Protein AF-A0A1V3X448-F1 (afdb_monomer_lite)

Structure (mmCIF, N/CA/C/O backbone):
data_AF-A0A1V3X448-F1
#
_entry.id   AF-A0A1V3X448-F1
#
loop_
_atom_site.group_PDB
_atom_site.id
_atom_site.type_symbol
_atom_site.label_atom_id
_atom_site.label_alt_id
_atom_site.label_comp_id
_atom_site.label_asym_id
_atom_site.label_entity_id
_atom_site.label_seq_id
_atom_site.pdbx_PDB_ins_code
_atom_site.Cartn_x
_atom_site.Cartn_y
_atom_site.Cartn_z
_atom_site.occupancy
_atom_site.B_iso_or_equiv
_atom_site.auth_seq_id
_atom_site.auth_comp_id
_atom_site.auth_asym_id
_atom_site.auth_atom_id
_atom_site.pdbx_PDB_model_num
ATOM 1 N N . MET A 1 1 ? 5.113 0.760 -20.828 1.00 88.50 1 MET A N 1
ATOM 2 C CA . MET A 1 1 ? 3.884 0.767 -19.986 1.00 88.50 1 MET A CA 1
ATOM 3 C C . MET A 1 1 ? 3.646 -0.506 -19.173 1.00 88.50 1 MET A C 1
ATOM 5 O O . MET A 1 1 ? 3.053 -0.391 -18.109 1.00 88.50 1 MET A O 1
ATOM 9 N N . GLY A 1 2 ? 4.104 -1.696 -19.590 1.00 90.56 2 GLY A N 1
ATOM 10 C CA . GLY A 1 2 ? 3.969 -2.913 -18.766 1.00 90.56 2 GLY A CA 1
ATOM 11 C C . GLY A 1 2 ? 4.568 -2.770 -17.358 1.00 90.56 2 GLY A C 1
ATOM 12 O O . GLY A 1 2 ? 3.904 -3.096 -16.381 1.00 90.56 2 GLY A O 1
ATOM 13 N N . GLY A 1 3 ? 5.758 -2.168 -17.236 1.00 93.31 3 GLY A N 1
ATOM 14 C CA . GLY A 1 3 ? 6.365 -1.885 -15.929 1.00 93.31 3 GLY A CA 1
ATOM 15 C C . GLY A 1 3 ? 5.566 -0.901 -15.058 1.00 93.31 3 GLY A C 1
ATOM 16 O O . GLY A 1 3 ? 5.455 -1.113 -13.855 1.00 93.31 3 GLY A O 1
ATOM 17 N N . TYR A 1 4 ? 4.920 0.112 -15.653 1.00 95.12 4 TYR A N 1
ATOM 18 C CA . TYR A 1 4 ? 3.984 0.976 -14.916 1.00 95.12 4 TYR A CA 1
ATOM 19 C C . TYR A 1 4 ? 2.801 0.174 -14.370 1.00 95.12 4 TYR A C 1
ATOM 21 O O . TYR A 1 4 ? 2.447 0.307 -13.203 1.00 95.12 4 TYR A O 1
ATOM 29 N N . ALA A 1 5 ? 2.208 -0.695 -15.195 1.00 95.50 5 ALA A N 1
ATOM 30 C CA . ALA A 1 5 ? 1.115 -1.556 -14.759 1.00 95.50 5 ALA A CA 1
ATOM 31 C C . ALA A 1 5 ? 1.555 -2.516 -13.641 1.00 95.50 5 ALA A C 1
ATOM 33 O O . ALA A 1 5 ? 0.782 -2.737 -12.713 1.00 95.50 5 ALA A O 1
ATOM 34 N N . ALA A 1 6 ? 2.789 -3.028 -13.680 1.00 96.56 6 ALA A N 1
ATOM 35 C CA . ALA A 1 6 ? 3.345 -3.860 -12.615 1.00 96.56 6 ALA A CA 1
ATOM 36 C C . ALA A 1 6 ? 3.451 -3.101 -11.279 1.00 96.56 6 ALA A C 1
ATOM 38 O O . ALA A 1 6 ? 2.984 -3.616 -10.264 1.00 96.56 6 ALA A O 1
ATOM 39 N N . TYR A 1 7 ? 3.951 -1.856 -11.275 1.00 97.19 7 TYR A N 1
ATOM 40 C CA . TYR A 1 7 ? 3.874 -0.998 -10.084 1.00 97.19 7 TYR A CA 1
ATOM 41 C C . TYR A 1 7 ? 2.423 -0.748 -9.672 1.00 97.19 7 TYR A C 1
ATOM 43 O O . TYR A 1 7 ? 2.042 -0.988 -8.531 1.00 97.19 7 TYR A O 1
ATOM 51 N N . LYS A 1 8 ? 1.588 -0.277 -10.600 1.00 95.88 8 LYS A N 1
ATOM 52 C CA . LYS A 1 8 ? 0.242 0.193 -10.282 1.00 95.88 8 LYS A CA 1
ATOM 53 C C . LYS A 1 8 ? -0.645 -0.922 -9.737 1.00 95.88 8 LYS A C 1
ATOM 55 O O . LYS A 1 8 ? -1.309 -0.712 -8.725 1.00 95.88 8 LYS A O 1
ATOM 60 N N . LEU A 1 9 ? -0.666 -2.085 -10.383 1.00 96.06 9 LEU A N 1
ATOM 61 C CA . LEU A 1 9 ? -1.456 -3.235 -9.943 1.00 96.06 9 LEU A CA 1
ATOM 62 C C . LEU A 1 9 ? -0.858 -3.864 -8.687 1.00 96.06 9 LEU A C 1
ATOM 64 O O . LEU A 1 9 ? -1.605 -4.119 -7.748 1.00 96.06 9 LEU A O 1
ATOM 68 N N . GLY A 1 10 ? 0.467 -4.039 -8.638 1.00 96.62 10 GLY A N 1
ATOM 69 C CA . GLY A 1 10 ? 1.152 -4.590 -7.471 1.00 96.62 10 GLY A CA 1
ATOM 70 C C . GLY A 1 10 ? 0.899 -3.770 -6.207 1.00 96.62 10 GLY A C 1
ATOM 71 O O . GLY A 1 10 ? 0.543 -4.321 -5.176 1.00 96.62 10 GLY A O 1
ATOM 72 N N . LEU A 1 11 ? 0.998 -2.443 -6.292 1.00 97.69 11 LEU A N 1
ATOM 73 C CA . LEU A 1 11 ? 0.780 -1.559 -5.145 1.00 97.69 11 LEU A CA 1
ATOM 74 C C . LEU A 1 11 ? -0.703 -1.340 -4.829 1.00 97.69 11 LEU A C 1
ATOM 76 O O . LEU A 1 11 ? -1.028 -1.035 -3.687 1.00 97.69 11 LEU A O 1
ATOM 80 N N . SER A 1 12 ? -1.613 -1.484 -5.799 1.00 96.81 12 SER A N 1
ATOM 81 C CA . SER A 1 12 ? -3.057 -1.362 -5.530 1.00 96.81 12 SER A CA 1
ATOM 82 C C . SER A 1 12 ? -3.655 -2.639 -4.926 1.00 96.81 12 SER A C 1
ATOM 84 O O . SER A 1 12 ? -4.655 -2.539 -4.225 1.00 96.81 12 SER A O 1
ATOM 86 N N . TYR A 1 13 ? -3.043 -3.802 -5.184 1.00 96.94 13 TYR A N 1
ATOM 87 C CA . TYR A 1 13 ? -3.493 -5.125 -4.721 1.00 96.94 13 TYR A CA 1
ATOM 88 C C . TYR A 1 13 ? -2.314 -5.972 -4.193 1.00 96.94 13 TYR A C 1
ATOM 90 O O . TYR A 1 13 ? -2.040 -7.064 -4.714 1.00 96.94 13 TYR A O 1
ATOM 98 N N . PRO A 1 14 ? -1.547 -5.475 -3.202 1.00 97.12 14 PRO A N 1
ATOM 99 C CA . PRO A 1 14 ? -0.301 -6.107 -2.760 1.00 97.12 14 PRO A CA 1
ATOM 100 C C . PRO A 1 14 ? -0.501 -7.503 -2.158 1.00 97.12 14 PRO A C 1
ATOM 102 O O . PRO A 1 14 ? 0.433 -8.300 -2.111 1.00 97.12 14 PRO A O 1
ATOM 105 N N . GLU A 1 15 ? -1.715 -7.829 -1.724 1.00 96.19 15 GLU A N 1
ATOM 106 C CA . GLU A 1 15 ? -2.098 -9.123 -1.172 1.00 96.19 15 GLU A CA 1
ATOM 107 C C . GLU A 1 15 ? -2.318 -10.213 -2.233 1.00 96.19 15 GLU A C 1
ATOM 109 O O . GLU A 1 15 ? -2.374 -11.395 -1.878 1.00 96.19 15 GLU A O 1
ATOM 114 N N . VAL A 1 16 ? -2.452 -9.854 -3.515 1.00 95.12 16 VAL A N 1
ATOM 115 C CA . VAL A 1 16 ? -2.722 -10.804 -4.613 1.00 95.12 16 VAL A CA 1
ATOM 116 C C . VAL A 1 16 ? -1.433 -11.380 -5.200 1.00 95.12 16 VAL A C 1
ATOM 118 O O . VAL A 1 16 ? -1.414 -12.535 -5.634 1.00 95.12 16 VAL A O 1
ATOM 121 N N . PHE A 1 17 ? -0.344 -10.613 -5.182 1.00 95.06 17 PHE A N 1
ATOM 122 C CA . PHE A 1 17 ? 0.915 -10.971 -5.832 1.00 95.06 17 PHE A CA 1
ATOM 123 C C . PHE A 1 17 ? 1.956 -11.491 -4.833 1.00 95.06 17 PHE A C 1
ATOM 125 O O . PHE A 1 17 ? 2.009 -11.072 -3.680 1.00 95.06 17 PHE A O 1
ATOM 132 N N . ALA A 1 18 ? 2.809 -12.416 -5.279 1.00 94.88 18 ALA A N 1
ATOM 133 C CA . ALA A 1 18 ? 3.956 -12.879 -4.492 1.00 94.88 18 ALA A CA 1
ATOM 134 C C . ALA A 1 18 ? 5.204 -12.009 -4.694 1.00 94.88 18 ALA A C 1
ATOM 136 O O . ALA A 1 18 ? 6.035 -11.895 -3.795 1.00 94.88 18 ALA A O 1
ATOM 137 N N . GLN A 1 19 ? 5.322 -11.409 -5.877 1.00 94.62 19 GLN A N 1
ATOM 138 C CA . GLN A 1 19 ? 6.398 -10.516 -6.280 1.00 94.62 19 GLN A CA 1
ATOM 139 C C . GLN A 1 19 ? 5.925 -9.684 -7.481 1.00 94.62 19 GLN A C 1
ATOM 141 O O . 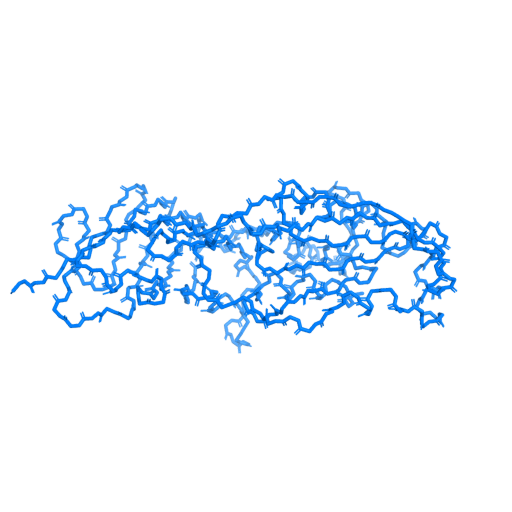GLN A 1 19 ? 5.035 -10.120 -8.216 1.00 94.62 19 GLN A O 1
ATOM 146 N N . ALA A 1 20 ? 6.517 -8.510 -7.691 1.00 95.12 20 ALA A N 1
ATOM 147 C CA . ALA A 1 20 ? 6.295 -7.692 -8.878 1.00 95.12 20 ALA A CA 1
ATOM 148 C C . ALA A 1 20 ? 7.598 -7.517 -9.668 1.00 95.12 20 ALA A C 1
ATOM 150 O O . ALA A 1 20 ? 8.628 -7.160 -9.097 1.00 95.12 20 ALA A O 1
ATOM 151 N N . VAL A 1 21 ? 7.540 -7.739 -10.983 1.00 94.69 21 VAL A N 1
ATOM 152 C CA . VAL A 1 21 ? 8.672 -7.528 -11.895 1.00 94.69 21 VAL A CA 1
ATOM 153 C C . VAL A 1 21 ? 8.406 -6.296 -12.750 1.00 94.69 21 VAL A C 1
ATOM 155 O O . VAL A 1 21 ? 7.381 -6.203 -13.425 1.00 94.69 21 VAL A O 1
ATOM 158 N N . VAL A 1 22 ? 9.339 -5.352 -12.730 1.00 94.88 22 VAL A N 1
ATOM 159 C CA . VAL A 1 22 ? 9.267 -4.093 -13.465 1.00 94.88 22 VAL A CA 1
ATOM 160 C C . VAL A 1 22 ? 10.463 -4.011 -14.401 1.00 94.88 22 VAL A C 1
ATOM 162 O O . VAL A 1 22 ? 11.603 -3.880 -13.964 1.00 94.88 22 VAL A O 1
ATOM 165 N N . LEU A 1 23 ? 10.184 -4.039 -15.700 1.00 92.44 23 LEU A N 1
ATOM 166 C CA . LEU A 1 23 ? 11.176 -3.836 -16.751 1.00 92.44 23 LEU A CA 1
ATOM 167 C C . LEU A 1 23 ? 10.928 -2.475 -17.389 1.00 92.44 23 LEU A C 1
ATOM 169 O O . LEU A 1 23 ? 9.820 -2.242 -17.884 1.00 92.44 23 LEU A O 1
ATOM 173 N N . ALA A 1 24 ? 11.925 -1.589 -17.335 1.00 91.81 24 ALA A N 1
ATOM 174 C CA . ALA A 1 24 ? 11.877 -0.266 -17.965 1.00 91.81 24 ALA A CA 1
ATOM 175 C C . ALA A 1 24 ? 10.552 0.493 -17.690 1.00 91.81 24 ALA A C 1
ATOM 177 O O . ALA A 1 24 ? 9.902 1.035 -18.587 1.00 91.81 24 ALA A O 1
ATOM 178 N N . GLY A 1 25 ? 10.057 0.428 -16.449 1.00 92.50 25 GLY A N 1
ATOM 179 C CA . GLY A 1 25 ? 8.715 0.887 -16.086 1.00 92.50 25 GLY A CA 1
ATOM 180 C C . GLY A 1 25 ? 8.704 2.319 -15.559 1.00 92.50 25 GLY A C 1
ATOM 181 O O . GLY A 1 25 ? 9.385 2.565 -14.564 1.00 92.50 25 GLY A O 1
ATOM 182 N N . PRO A 1 26 ? 7.923 3.252 -16.141 1.00 93.38 26 PRO A N 1
ATOM 183 C CA . PRO A 1 26 ? 7.793 4.582 -15.562 1.00 93.38 26 PRO A CA 1
ATOM 184 C C . PRO A 1 26 ? 6.987 4.516 -14.253 1.00 93.38 26 PRO A C 1
ATOM 186 O O . PRO A 1 26 ? 6.099 3.666 -14.129 1.00 93.38 26 PRO A O 1
ATOM 189 N N . PRO A 1 27 ? 7.259 5.404 -13.279 1.00 91.94 27 PRO A N 1
ATOM 190 C CA . PRO A 1 27 ? 6.549 5.422 -12.000 1.00 91.94 27 PRO A CA 1
ATOM 191 C C . PRO A 1 27 ? 5.180 6.118 -12.062 1.00 91.94 27 PRO A C 1
ATOM 193 O O . PRO A 1 27 ? 4.400 6.007 -11.122 1.00 91.94 27 PRO A O 1
ATOM 196 N N . THR A 1 28 ? 4.854 6.818 -13.144 1.00 92.62 28 THR A N 1
ATOM 197 C CA . THR A 1 28 ? 3.618 7.605 -13.286 1.00 92.62 28 THR A CA 1
ATOM 198 C C . THR A 1 28 ? 2.800 7.147 -14.492 1.00 92.62 28 THR A C 1
ATOM 200 O O . THR A 1 28 ? 3.309 6.438 -15.365 1.00 92.62 28 THR A O 1
ATOM 203 N N . CYS A 1 29 ? 1.524 7.554 -14.569 1.00 89.62 29 CYS A N 1
ATOM 204 C CA . CYS A 1 29 ? 0.746 7.396 -15.800 1.00 89.62 29 CYS A CA 1
ATOM 205 C C . CYS A 1 29 ? 1.245 8.384 -16.873 1.00 89.62 29 CYS A C 1
ATOM 207 O O . CYS A 1 29 ? 0.666 9.443 -17.111 1.00 89.62 29 CYS A O 1
ATOM 209 N N . GLY A 1 30 ? 2.360 8.038 -17.510 1.00 89.06 30 GLY A N 1
ATOM 210 C CA . GLY A 1 30 ? 3.109 8.919 -18.396 1.00 89.06 30 GLY A CA 1
ATOM 211 C C . GLY A 1 30 ? 4.602 8.659 -18.257 1.00 89.06 30 GLY A C 1
ATOM 212 O O . GLY A 1 30 ? 5.026 7.511 -18.110 1.00 89.06 30 GLY A O 1
ATOM 213 N N . VAL A 1 31 ? 5.394 9.726 -18.307 1.00 87.94 31 VAL A N 1
ATOM 214 C CA . VAL A 1 31 ? 6.848 9.677 -18.135 1.00 87.94 31 VAL A CA 1
ATOM 215 C C . VAL A 1 31 ? 7.268 10.693 -17.082 1.00 87.94 31 VAL A C 1
ATOM 217 O O . VAL A 1 31 ? 6.911 11.866 -17.168 1.00 87.94 31 VAL A O 1
ATOM 220 N N . ARG A 1 32 ? 8.078 10.260 -16.116 1.00 90.25 32 ARG A N 1
ATOM 221 C CA . ARG A 1 32 ? 8.763 11.149 -15.174 1.00 90.25 32 ARG A CA 1
ATOM 222 C C . ARG A 1 32 ? 10.159 11.467 -15.695 1.00 90.25 32 ARG A C 1
ATOM 224 O O . ARG A 1 32 ? 10.965 10.558 -15.883 1.00 90.25 32 ARG A O 1
ATOM 231 N N . LEU A 1 33 ? 10.450 12.746 -15.924 1.00 87.06 33 LEU A N 1
ATOM 232 C CA . LEU A 1 33 ? 11.769 13.195 -16.383 1.00 87.06 33 LEU A CA 1
ATOM 233 C C . LEU A 1 33 ? 12.751 13.349 -15.219 1.00 87.06 33 LEU A C 1
ATOM 235 O O . LEU A 1 33 ? 13.896 12.906 -15.292 1.00 87.06 33 LEU A O 1
ATOM 239 N N . LEU A 1 34 ? 12.285 13.992 -14.152 1.00 84.12 34 LEU A N 1
ATOM 240 C CA . LEU A 1 34 ? 12.998 14.264 -12.905 1.00 84.12 34 LEU A CA 1
ATOM 241 C C . LEU A 1 34 ? 11.989 14.190 -11.748 1.00 84.12 34 LEU A C 1
ATOM 243 O O . LEU A 1 34 ? 10.788 14.277 -12.010 1.00 84.12 34 LEU A O 1
ATOM 247 N N . PRO A 1 35 ? 12.437 14.082 -10.484 1.00 82.38 35 PRO A N 1
ATOM 248 C CA . PRO A 1 35 ? 11.548 14.164 -9.326 1.00 82.38 35 PRO A CA 1
ATOM 249 C C . PRO A 1 35 ? 10.571 15.343 -9.430 1.00 82.38 35 PRO A C 1
ATOM 251 O O . PRO A 1 35 ? 10.996 16.492 -9.577 1.00 82.38 35 PRO A O 1
ATOM 254 N N . ASN A 1 36 ? 9.268 15.058 -9.352 1.00 82.38 36 ASN A N 1
ATOM 255 C CA . ASN A 1 36 ? 8.164 16.024 -9.488 1.00 82.38 36 ASN A CA 1
ATOM 256 C C . ASN A 1 36 ? 8.047 16.735 -10.857 1.00 82.38 36 ASN A C 1
ATOM 258 O O . ASN A 1 36 ? 7.373 17.762 -10.960 1.00 82.38 36 ASN A O 1
ATOM 262 N N . VAL A 1 37 ? 8.697 16.223 -11.907 1.00 86.25 37 VAL A N 1
ATOM 263 C CA . VAL A 1 37 ? 8.608 16.743 -13.281 1.00 86.25 37 VAL A CA 1
ATOM 264 C C . VAL A 1 37 ? 8.088 15.641 -14.198 1.00 86.25 37 VAL A C 1
ATOM 266 O O . VAL A 1 37 ? 8.857 14.836 -14.731 1.00 86.25 37 VAL A O 1
ATOM 269 N N . ASP A 1 38 ? 6.771 15.642 -14.391 1.00 87.44 38 ASP A N 1
ATOM 270 C CA . ASP A 1 38 ? 6.043 14.601 -15.112 1.00 87.44 38 ASP A CA 1
ATOM 271 C C . ASP A 1 38 ? 5.464 15.116 -16.436 1.00 87.44 38 ASP A C 1
ATOM 273 O O . ASP A 1 38 ? 4.982 16.247 -16.538 1.00 87.44 38 ASP A O 1
ATOM 277 N N . ILE A 1 39 ? 5.491 14.255 -17.453 1.00 86.62 39 ILE A N 1
ATOM 278 C CA . ILE A 1 39 ? 4.746 14.403 -18.701 1.00 86.62 39 ILE A CA 1
ATOM 279 C C . ILE A 1 39 ? 3.624 13.360 -18.672 1.00 86.62 39 ILE A C 1
ATOM 281 O O . ILE A 1 39 ? 3.915 12.162 -18.757 1.00 86.62 39 ILE A O 1
ATOM 285 N N . PRO A 1 40 ? 2.353 13.773 -18.546 1.00 86.06 40 PRO A N 1
ATOM 286 C CA . PRO A 1 40 ? 1.243 12.833 -18.501 1.00 86.06 40 PRO A CA 1
ATOM 287 C C . PRO A 1 40 ? 1.063 12.099 -19.830 1.00 86.06 40 PRO A C 1
ATOM 289 O O . PRO A 1 40 ? 1.395 12.614 -20.899 1.00 86.06 40 PRO A O 1
ATOM 292 N N . ALA A 1 41 ? 0.511 10.886 -19.761 1.00 85.06 41 ALA A N 1
ATOM 293 C CA . ALA A 1 41 ? 0.246 10.063 -20.943 1.00 85.06 41 ALA A CA 1
ATOM 294 C C . ALA A 1 41 ? -0.802 10.672 -21.897 1.00 85.06 41 ALA A C 1
ATOM 296 O O . ALA A 1 41 ? -0.873 10.278 -23.062 1.00 85.06 41 ALA A O 1
ATOM 297 N N . ASP A 1 42 ? -1.607 11.625 -21.424 1.00 82.75 42 ASP A N 1
ATOM 298 C CA . ASP A 1 42 ? -2.538 12.390 -22.245 1.00 82.75 42 ASP A CA 1
ATOM 299 C C . ASP A 1 42 ? -2.370 13.905 -22.046 1.00 82.75 42 ASP A C 1
ATOM 301 O O . ASP A 1 42 ? -1.826 14.378 -21.052 1.00 82.75 42 ASP A O 1
ATOM 305 N N . LEU A 1 43 ? -2.828 14.683 -23.032 1.00 81.00 43 LEU A N 1
ATOM 306 C CA . LEU A 1 43 ? -2.736 16.149 -23.022 1.00 81.00 43 LEU A CA 1
ATOM 307 C C . LEU A 1 43 ? -3.833 16.815 -22.174 1.00 81.00 43 LEU A C 1
ATOM 309 O O . LEU A 1 43 ? -3.885 18.044 -22.091 1.00 81.00 43 LEU A O 1
ATOM 313 N N . ASN A 1 44 ? -4.739 16.032 -21.583 1.00 84.00 44 ASN A N 1
ATOM 314 C CA . ASN A 1 44 ? -5.822 16.551 -20.769 1.00 84.00 44 ASN A CA 1
ATOM 315 C C . ASN A 1 44 ? -5.352 16.657 -19.314 1.00 84.00 44 ASN A C 1
ATOM 317 O O . ASN A 1 44 ? -5.335 15.681 -18.579 1.00 84.00 44 ASN A O 1
ATOM 321 N N . LEU A 1 45 ? -5.041 17.870 -18.859 1.00 79.75 45 LEU A N 1
ATOM 322 C CA . LEU A 1 45 ? -4.580 18.116 -17.484 1.00 79.75 45 LEU A CA 1
ATOM 323 C C . LEU A 1 45 ? -5.630 17.817 -16.392 1.00 79.75 45 LEU A C 1
ATOM 325 O O . LEU A 1 45 ? -5.309 17.867 -15.201 1.00 79.75 45 LEU A O 1
ATOM 329 N N . ASP A 1 46 ? -6.874 17.538 -16.787 1.00 82.38 46 ASP A N 1
ATOM 330 C CA . ASP A 1 46 ? -7.950 17.076 -15.910 1.00 82.38 46 ASP A CA 1
ATOM 331 C C . ASP A 1 46 ? -8.162 15.552 -15.970 1.00 82.38 46 ASP A C 1
ATOM 333 O O . ASP A 1 46 ? -9.081 15.041 -15.328 1.00 82.38 46 ASP A O 1
ATOM 337 N N . SER A 1 47 ? -7.350 14.813 -16.733 1.00 85.06 47 SER A N 1
ATOM 338 C CA . SER A 1 47 ? -7.413 13.355 -16.770 1.00 85.06 47 SER A CA 1
ATOM 339 C C . SER A 1 47 ? -6.866 12.728 -15.495 1.00 85.06 47 SER A C 1
ATOM 341 O O . SER A 1 47 ? -6.018 13.291 -14.801 1.00 85.06 47 SER A O 1
ATOM 343 N N . HIS A 1 48 ? -7.283 11.485 -15.260 1.00 84.00 48 HIS A N 1
ATOM 344 C CA . HIS A 1 48 ? -6.735 10.666 -14.187 1.00 84.00 48 HIS A CA 1
ATOM 345 C C . HIS A 1 48 ? -5.240 10.365 -14.340 1.00 84.00 48 HIS A C 1
ATOM 347 O O . HIS A 1 48 ? -4.616 9.951 -13.377 1.00 84.00 48 HIS A O 1
ATOM 353 N N . CYS A 1 49 ? -4.656 10.538 -15.527 1.00 83.31 49 CYS A N 1
ATOM 354 C CA . CYS A 1 49 ? -3.227 10.320 -15.740 1.00 83.31 49 CYS A CA 1
ATOM 355 C C . CYS A 1 49 ? -2.385 11.573 -15.489 1.00 83.31 49 CYS A C 1
ATOM 357 O O . CYS A 1 49 ? -1.161 11.487 -15.441 1.00 83.31 49 CYS A O 1
ATOM 359 N N . ALA A 1 50 ? -3.021 12.734 -15.308 1.00 80.88 50 ALA A N 1
ATOM 360 C CA . ALA A 1 50 ? -2.326 13.992 -15.077 1.00 80.88 50 ALA A CA 1
ATOM 361 C C . ALA A 1 50 ? -1.841 14.177 -13.635 1.00 80.88 50 ALA A C 1
ATOM 363 O O . ALA A 1 50 ? -0.895 14.932 -13.405 1.00 80.88 50 ALA A O 1
ATOM 364 N N . ARG A 1 51 ? -2.514 13.559 -12.657 1.00 79.44 51 ARG A N 1
ATOM 365 C CA . ARG A 1 51 ? -2.224 13.751 -11.224 1.00 79.44 51 ARG A CA 1
ATOM 366 C C . ARG A 1 51 ? -2.406 12.495 -10.396 1.00 79.44 51 ARG A C 1
ATOM 368 O O . ARG A 1 51 ? -1.703 12.306 -9.409 1.00 79.44 51 ARG A O 1
ATOM 375 N N . GLU A 1 52 ? -3.370 11.663 -10.757 1.00 84.75 52 GLU A N 1
ATOM 376 C CA . GLU A 1 52 ? -3.561 10.373 -10.128 1.00 84.75 52 GLU A CA 1
ATOM 377 C C . GLU A 1 52 ? -2.649 9.332 -10.797 1.00 84.75 52 GLU A C 1
ATOM 379 O O . GLU A 1 52 ? -2.245 9.441 -11.953 1.00 84.75 52 GLU A O 1
ATOM 384 N N . GLY A 1 53 ? -2.286 8.291 -10.052 1.00 84.81 53 GLY A N 1
ATOM 385 C CA . GLY A 1 53 ? -1.508 7.195 -10.623 1.00 84.81 53 GLY A CA 1
ATOM 386 C C . GLY A 1 53 ? -0.000 7.418 -10.641 1.00 84.81 53 GLY A C 1
ATOM 387 O O . GLY A 1 53 ? 0.683 6.641 -11.305 1.00 84.81 53 GLY A O 1
ATOM 388 N N . ASP A 1 54 ? 0.521 8.389 -9.891 1.00 91.81 54 ASP A N 1
ATOM 389 C CA . ASP A 1 54 ? 1.894 8.304 -9.396 1.00 91.81 54 ASP A CA 1
ATOM 390 C C . ASP A 1 54 ? 2.005 7.109 -8.439 1.00 91.81 54 ASP A C 1
ATOM 392 O O . ASP A 1 54 ? 1.213 6.940 -7.516 1.00 91.81 54 ASP A O 1
ATOM 396 N N . THR A 1 55 ? 2.937 6.206 -8.707 1.00 95.44 55 THR A N 1
ATOM 397 C CA . THR A 1 55 ? 3.130 5.006 -7.889 1.00 95.44 55 THR A CA 1
ATOM 398 C C . THR A 1 55 ? 4.094 5.238 -6.735 1.00 95.44 55 THR A C 1
ATOM 400 O O . THR A 1 55 ? 4.112 4.417 -5.820 1.00 95.44 55 THR A O 1
ATOM 403 N N . TRP A 1 56 ? 4.835 6.352 -6.729 1.00 95.06 56 TRP A N 1
ATOM 404 C CA . TRP A 1 56 ? 5.746 6.716 -5.643 1.00 95.06 56 TRP A CA 1
ATOM 405 C C . TRP A 1 56 ? 5.005 6.869 -4.308 1.00 95.06 56 TRP A C 1
ATOM 407 O O . TRP A 1 56 ? 5.362 6.231 -3.319 1.00 95.06 56 TRP A O 1
ATOM 417 N N . GLU A 1 57 ? 3.878 7.586 -4.318 1.00 93.94 57 GLU A N 1
ATOM 418 C CA . GLU A 1 57 ? 2.995 7.775 -3.152 1.00 93.94 57 GLU A CA 1
ATOM 419 C C . GLU A 1 57 ? 2.390 6.461 -2.621 1.00 93.94 57 GLU A C 1
ATOM 421 O O . GLU A 1 57 ? 1.862 6.407 -1.512 1.00 93.94 57 GLU A O 1
ATOM 426 N N . LEU A 1 58 ? 2.442 5.384 -3.413 1.00 97.50 58 LEU A N 1
ATOM 427 C CA . LEU A 1 58 ? 1.892 4.075 -3.059 1.00 97.50 58 LEU A CA 1
ATOM 428 C C . LEU A 1 58 ? 2.972 3.075 -2.630 1.00 97.50 58 LEU A C 1
ATOM 430 O O . LEU A 1 58 ? 2.633 1.949 -2.267 1.00 97.50 58 LEU A O 1
ATOM 434 N N . LEU A 1 59 ? 4.261 3.441 -2.641 1.00 98.06 59 LEU A N 1
ATOM 435 C CA . LEU A 1 59 ? 5.351 2.516 -2.302 1.00 98.06 59 LEU A CA 1
ATOM 436 C C . LEU A 1 59 ? 5.275 1.985 -0.866 1.00 98.06 59 LEU A C 1
ATOM 438 O O . LEU A 1 59 ? 5.763 0.886 -0.601 1.00 98.06 59 LEU A O 1
ATOM 442 N N . GLY A 1 60 ? 4.591 2.694 0.040 1.00 97.94 60 GLY A N 1
ATOM 443 C CA . GLY A 1 60 ? 4.254 2.199 1.379 1.00 97.94 60 GLY A CA 1
ATOM 444 C C . GLY A 1 60 ? 3.558 0.828 1.367 1.00 97.94 60 GLY A C 1
ATOM 445 O O . GLY A 1 60 ? 3.795 0.015 2.266 1.00 97.94 60 GLY A O 1
ATOM 446 N N . ASN A 1 61 ? 2.803 0.534 0.305 1.00 98.56 61 ASN A N 1
ATOM 447 C CA . ASN A 1 61 ? 2.034 -0.698 0.117 1.00 98.56 61 ASN A CA 1
ATOM 448 C C . ASN A 1 61 ? 2.927 -1.911 -0.193 1.00 98.56 61 ASN A C 1
ATOM 450 O O . ASN A 1 61 ? 2.498 -3.055 -0.042 1.00 98.56 61 ASN A O 1
ATOM 454 N N . ALA A 1 62 ? 4.183 -1.686 -0.596 1.00 98.12 62 ALA A N 1
ATOM 455 C CA . ALA A 1 62 ? 5.108 -2.737 -1.016 1.00 98.12 62 ALA A CA 1
ATOM 456 C C . ALA A 1 62 ? 5.723 -3.544 0.139 1.00 98.12 62 ALA A C 1
ATOM 458 O O . ALA A 1 62 ? 6.493 -4.469 -0.114 1.00 98.12 62 ALA A O 1
ATOM 459 N N . ARG A 1 63 ? 5.397 -3.251 1.410 1.00 97.69 63 ARG A N 1
ATOM 460 C CA . ARG A 1 63 ? 5.988 -3.922 2.591 1.00 97.69 63 ARG A CA 1
ATOM 461 C C . ARG A 1 63 ? 6.067 -5.446 2.428 1.00 97.69 63 ARG A C 1
ATOM 463 O O . ARG A 1 63 ? 7.091 -6.077 2.711 1.00 97.69 63 ARG A O 1
ATOM 470 N N . TRP A 1 64 ? 4.977 -6.033 1.943 1.00 97.06 64 TRP A N 1
ATOM 471 C CA . TRP A 1 64 ? 4.830 -7.478 1.776 1.00 97.06 64 TRP A CA 1
ATOM 472 C C . TRP A 1 64 ? 4.986 -7.976 0.342 1.00 97.06 64 TRP A C 1
ATOM 474 O O . TRP A 1 64 ? 4.985 -9.189 0.145 1.00 97.06 64 TRP A O 1
ATOM 484 N N . LEU A 1 65 ? 5.205 -7.072 -0.612 1.00 96.88 65 LEU A N 1
ATOM 485 C CA . LEU A 1 65 ? 5.363 -7.358 -2.032 1.00 96.88 65 LEU A CA 1
ATOM 486 C C . LEU A 1 65 ? 6.781 -6.972 -2.483 1.00 96.88 65 LEU A C 1
ATOM 488 O O . LEU A 1 65 ? 7.033 -5.797 -2.746 1.00 96.88 65 LEU A O 1
ATOM 492 N N . PRO A 1 66 ? 7.722 -7.927 -2.576 1.00 96.06 66 PRO A N 1
ATOM 493 C CA . PRO A 1 66 ? 9.056 -7.635 -3.079 1.00 96.06 66 PRO A CA 1
ATOM 494 C C . PRO A 1 66 ? 9.025 -7.227 -4.555 1.00 96.06 66 PRO A C 1
ATOM 496 O O . PRO A 1 66 ? 8.215 -7.738 -5.334 1.00 96.06 66 PRO A O 1
ATOM 499 N N . PHE A 1 67 ? 9.949 -6.350 -4.939 1.00 96.50 67 PHE A N 1
ATOM 500 C CA . PHE A 1 67 ? 10.089 -5.869 -6.314 1.00 96.50 67 PHE A CA 1
ATOM 501 C C . PHE A 1 67 ? 11.383 -6.360 -6.965 1.00 96.50 67 PHE A C 1
ATOM 503 O O . PHE A 1 67 ? 12.456 -6.240 -6.385 1.00 96.50 67 PHE A O 1
ATOM 510 N N . VAL A 1 68 ? 11.298 -6.850 -8.199 1.00 95.69 68 VAL A N 1
ATOM 511 C CA . VAL A 1 68 ? 12.450 -7.039 -9.090 1.00 95.69 68 VAL A CA 1
ATOM 512 C C . VAL A 1 68 ? 12.358 -5.977 -10.168 1.00 95.69 68 VAL A C 1
ATOM 514 O O . VAL A 1 68 ? 11.431 -5.971 -10.972 1.00 95.69 68 VAL A O 1
ATOM 517 N N . ILE A 1 69 ? 13.301 -5.052 -10.165 1.00 95.69 69 ILE A N 1
ATOM 518 C CA . ILE A 1 69 ? 13.329 -3.905 -11.060 1.00 95.69 69 ILE A CA 1
ATOM 519 C C . ILE A 1 69 ? 14.576 -4.041 -11.919 1.00 95.69 69 ILE A C 1
ATOM 521 O O . ILE A 1 69 ? 15.678 -4.225 -11.404 1.00 95.69 69 ILE A O 1
ATOM 525 N N . ALA A 1 70 ? 14.415 -3.937 -13.228 1.00 93.62 70 ALA A N 1
ATOM 526 C 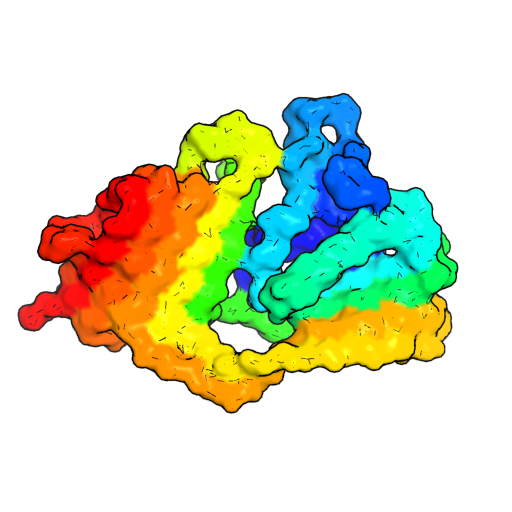CA . ALA A 1 70 ? 15.527 -3.913 -14.157 1.00 93.62 70 ALA A CA 1
ATOM 527 C C . ALA A 1 70 ? 15.371 -2.729 -15.113 1.00 93.62 70 ALA A C 1
ATOM 529 O O . ALA A 1 70 ? 14.278 -2.486 -15.636 1.00 93.62 70 ALA A O 1
ATOM 530 N N . HIS A 1 71 ? 16.453 -1.977 -15.320 1.00 93.88 71 HIS A N 1
ATOM 531 C CA . HIS A 1 71 ? 16.399 -0.721 -16.071 1.00 93.88 71 HIS A CA 1
ATOM 532 C C . HIS A 1 71 ? 17.696 -0.444 -16.835 1.00 93.88 71 HIS A C 1
ATOM 534 O O . HIS A 1 71 ? 18.792 -0.637 -16.304 1.00 93.88 71 HIS A O 1
ATOM 540 N N . GLY A 1 72 ? 17.569 0.039 -18.071 1.00 93.19 72 GLY A N 1
ATOM 541 C CA . GLY A 1 72 ? 18.694 0.508 -18.880 1.00 93.19 72 GLY A CA 1
ATOM 542 C C . GLY A 1 72 ? 19.131 1.916 -18.474 1.00 93.19 72 GLY A C 1
ATOM 543 O O . GLY A 1 72 ? 18.301 2.787 -18.228 1.00 93.19 72 GLY A O 1
ATOM 544 N N . LEU A 1 73 ? 20.433 2.176 -18.373 1.00 93.56 73 LEU A N 1
ATOM 545 C CA . LEU A 1 73 ? 20.917 3.504 -17.973 1.00 93.56 73 LEU A CA 1
ATOM 546 C C . LEU A 1 73 ? 20.714 4.559 -19.070 1.00 93.56 73 LEU A C 1
ATOM 548 O O . LEU A 1 73 ? 20.559 5.738 -18.755 1.00 93.56 73 LEU A O 1
ATOM 552 N N . ILE A 1 74 ? 20.725 4.139 -20.336 1.00 92.56 74 ILE A N 1
ATOM 553 C CA . ILE A 1 74 ? 20.584 5.019 -21.503 1.00 92.56 74 ILE A CA 1
ATOM 554 C C . ILE A 1 74 ? 19.176 4.957 -22.114 1.00 92.56 74 ILE A C 1
ATOM 556 O O . ILE A 1 74 ? 18.989 5.364 -23.255 1.00 92.56 74 ILE A O 1
ATOM 560 N N . ASP A 1 75 ? 18.200 4.473 -21.343 1.00 92.44 75 ASP A N 1
ATOM 561 C CA . ASP A 1 75 ? 16.788 4.411 -21.715 1.00 92.44 75 ASP A CA 1
ATOM 562 C C . ASP A 1 75 ? 16.242 5.803 -22.082 1.00 92.44 75 ASP A C 1
ATOM 564 O O . ASP A 1 75 ? 16.157 6.716 -21.252 1.00 92.44 75 ASP A O 1
ATOM 568 N N . GLU A 1 76 ? 15.889 5.958 -23.355 1.00 90.12 76 GLU A N 1
ATOM 569 C CA . GLU A 1 76 ? 15.450 7.204 -23.967 1.00 90.12 76 GLU A CA 1
ATOM 570 C C . GLU A 1 76 ? 13.951 7.488 -23.791 1.00 90.12 76 GLU A C 1
ATOM 572 O O . GLU A 1 76 ? 13.515 8.618 -24.022 1.00 90.12 76 GLU A O 1
ATOM 577 N N . LEU A 1 77 ? 13.157 6.489 -23.383 1.00 89.25 77 LEU A N 1
ATOM 578 C CA . LEU A 1 77 ? 11.698 6.601 -23.248 1.00 89.25 77 LEU A CA 1
ATOM 579 C C . LEU A 1 77 ? 11.246 6.681 -21.789 1.00 89.25 77 LEU A C 1
ATOM 581 O O . LEU A 1 77 ? 10.245 7.332 -21.482 1.00 89.25 77 LEU A O 1
ATOM 585 N N . VAL A 1 78 ? 11.979 6.032 -20.890 1.00 92.31 78 VAL A N 1
ATOM 586 C CA . VAL A 1 78 ? 11.736 6.013 -19.452 1.00 92.31 78 VAL A CA 1
ATOM 587 C C . VAL A 1 78 ? 13.037 6.377 -18.742 1.00 92.31 78 VAL A C 1
ATOM 589 O O . VAL A 1 78 ? 13.865 5.505 -18.465 1.00 92.31 78 VAL A O 1
ATOM 592 N N . PRO A 1 79 ? 13.223 7.664 -18.403 1.00 93.25 79 PRO A N 1
ATOM 593 C CA . PRO A 1 79 ? 14.462 8.149 -17.816 1.00 93.25 79 PRO A CA 1
ATOM 594 C C . PRO A 1 79 ? 14.858 7.362 -16.569 1.00 93.25 79 PRO A C 1
ATOM 596 O O . PRO A 1 79 ? 14.076 7.248 -15.622 1.00 93.25 79 PRO A O 1
ATOM 599 N N . PHE A 1 80 ? 16.101 6.878 -16.538 1.00 93.38 80 PHE A N 1
ATOM 600 C CA . PHE A 1 80 ? 16.655 6.085 -15.435 1.00 93.38 80 PHE A CA 1
ATOM 601 C C . PHE A 1 80 ? 16.416 6.708 -14.050 1.00 93.38 80 PHE A C 1
ATOM 603 O O . PHE A 1 80 ? 16.114 6.003 -13.087 1.00 93.38 80 PHE A O 1
ATOM 610 N N . ALA A 1 81 ? 16.512 8.040 -13.951 1.00 92.50 81 ALA A N 1
ATOM 611 C CA . ALA A 1 81 ? 16.303 8.773 -12.704 1.00 92.50 81 ALA A CA 1
ATOM 612 C C . ALA A 1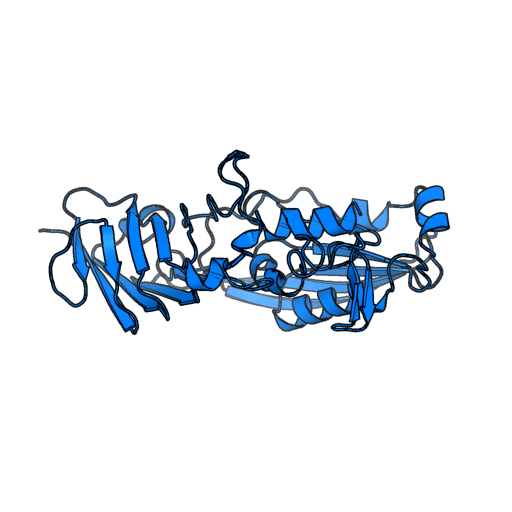 81 ? 14.935 8.479 -12.061 1.00 92.50 81 ALA A C 1
ATOM 614 O O . ALA A 1 81 ? 14.840 8.433 -10.837 1.00 92.50 81 ALA A O 1
ATOM 615 N N . SER A 1 82 ? 13.903 8.226 -12.871 1.00 92.25 82 SER A N 1
ATOM 616 C CA . SER A 1 82 ? 12.556 7.909 -12.391 1.00 92.25 82 SER A CA 1
ATOM 617 C C . SER A 1 82 ? 12.466 6.530 -11.725 1.00 92.25 82 SER A C 1
ATOM 619 O O . SER A 1 82 ? 11.837 6.387 -10.680 1.00 92.25 82 SER A O 1
ATOM 621 N N . ALA A 1 83 ? 13.146 5.517 -12.270 1.00 93.88 83 ALA A N 1
ATOM 622 C CA . ALA A 1 83 ? 13.226 4.194 -11.653 1.00 93.88 83 ALA A CA 1
ATOM 623 C C . ALA A 1 83 ? 14.132 4.206 -10.412 1.00 93.88 83 ALA A C 1
ATOM 625 O O . ALA A 1 83 ? 13.808 3.591 -9.396 1.00 93.88 83 ALA A O 1
ATOM 626 N N . ALA A 1 84 ? 15.242 4.948 -10.465 1.00 95.06 84 ALA A N 1
ATOM 627 C CA . ALA A 1 84 ? 16.141 5.106 -9.327 1.00 95.06 84 ALA A CA 1
ATOM 628 C C . ALA A 1 84 ? 15.443 5.765 -8.122 1.00 95.06 84 ALA A C 1
ATOM 630 O O . ALA A 1 84 ? 15.672 5.345 -6.991 1.00 95.06 84 ALA A O 1
ATOM 631 N N . GLU A 1 85 ? 14.564 6.748 -8.349 1.00 95.12 85 GLU A N 1
ATOM 632 C CA . GLU A 1 85 ? 13.746 7.373 -7.300 1.00 95.12 85 GLU A CA 1
ATOM 633 C C . GLU A 1 85 ? 12.872 6.346 -6.560 1.00 95.12 85 GLU A C 1
ATOM 635 O O . GLU A 1 85 ? 12.879 6.316 -5.327 1.00 95.12 85 GLU A O 1
ATOM 640 N N . GLN A 1 86 ? 12.198 5.451 -7.291 1.00 96.00 86 GLN A N 1
ATOM 641 C CA . GLN A 1 86 ? 11.390 4.380 -6.693 1.00 96.00 86 GLN A CA 1
ATOM 642 C C . GLN A 1 86 ? 12.237 3.450 -5.816 1.00 96.00 86 GLN A C 1
ATOM 644 O O . GLN A 1 86 ? 11.859 3.111 -4.695 1.00 96.00 86 GLN A O 1
ATOM 649 N N . VAL A 1 87 ? 13.410 3.051 -6.315 1.00 97.19 87 VAL A N 1
ATOM 650 C CA . VAL A 1 87 ? 14.323 2.141 -5.607 1.00 97.19 87 VAL A CA 1
ATOM 651 C C . VAL A 1 87 ? 14.884 2.785 -4.340 1.00 97.19 87 VAL A C 1
ATOM 653 O O . VAL A 1 87 ? 14.990 2.124 -3.308 1.00 97.19 87 VAL A O 1
ATOM 656 N N . LEU A 1 88 ? 15.223 4.075 -4.391 1.00 97.00 88 LEU A N 1
ATOM 657 C CA . LEU A 1 88 ? 15.698 4.812 -3.220 1.00 97.00 88 LEU A CA 1
ATOM 658 C C . LEU A 1 88 ? 14.628 4.889 -2.128 1.00 97.00 88 LEU A C 1
ATOM 660 O O . LEU A 1 88 ? 14.958 4.744 -0.951 1.00 97.00 88 LEU A O 1
ATOM 664 N N . GLU A 1 89 ? 13.363 5.072 -2.503 1.00 97.81 89 GLU A N 1
ATOM 665 C CA . GLU A 1 89 ? 12.261 5.084 -1.542 1.00 97.81 89 GLU A CA 1
ATOM 666 C C . GLU A 1 89 ? 11.992 3.688 -0.960 1.00 97.81 89 GLU A C 1
ATOM 668 O O . GLU A 1 89 ? 11.854 3.554 0.257 1.00 97.81 89 GLU A O 1
ATOM 673 N N . LEU A 1 90 ? 12.041 2.626 -1.774 1.00 98.12 90 LEU A N 1
ATOM 674 C CA . LEU A 1 90 ? 11.989 1.243 -1.279 1.00 98.12 90 LEU A CA 1
ATOM 675 C C . LEU A 1 90 ? 13.127 0.944 -0.282 1.00 98.12 90 LEU A C 1
ATOM 677 O O . LEU A 1 90 ? 12.872 0.362 0.776 1.00 98.12 90 LEU A O 1
ATOM 681 N N . ASP A 1 91 ? 14.364 1.381 -0.558 1.00 97.88 91 ASP A N 1
ATOM 682 C CA . ASP A 1 91 ? 15.494 1.215 0.372 1.00 97.88 91 ASP A CA 1
ATOM 683 C C . ASP A 1 91 ? 15.299 2.018 1.666 1.00 97.88 91 ASP A C 1
ATOM 685 O O . ASP A 1 91 ? 15.560 1.499 2.757 1.00 97.88 91 ASP A O 1
ATOM 689 N N . ARG A 1 92 ? 14.784 3.254 1.565 1.00 97.75 92 ARG A N 1
ATOM 690 C CA . ARG A 1 92 ? 14.478 4.121 2.715 1.00 97.75 92 ARG A CA 1
ATOM 691 C C . ARG A 1 92 ? 13.409 3.509 3.620 1.00 97.75 92 ARG A C 1
ATOM 693 O O . ARG A 1 92 ? 13.548 3.560 4.842 1.00 97.75 92 ARG A O 1
ATOM 700 N N . LEU A 1 93 ? 12.367 2.923 3.030 1.00 97.88 93 LEU A N 1
ATOM 701 C CA . LEU A 1 93 ? 11.314 2.182 3.733 1.00 97.88 93 LEU A CA 1
ATOM 702 C C . LEU A 1 93 ? 11.822 0.847 4.306 1.00 97.88 93 LEU A C 1
ATOM 704 O O . LEU A 1 93 ? 11.181 0.262 5.181 1.00 97.88 93 LEU A O 1
ATOM 708 N N . GLY A 1 94 ? 12.985 0.376 3.845 1.00 97.88 94 GLY A N 1
ATOM 709 C CA . GLY A 1 94 ? 13.563 -0.908 4.221 1.00 97.88 94 GLY A CA 1
ATOM 710 C C . GLY A 1 94 ? 12.823 -2.091 3.601 1.00 97.88 94 GLY A C 1
ATOM 711 O O . GLY A 1 94 ? 12.800 -3.164 4.201 1.00 97.88 94 GLY A O 1
ATOM 712 N N . TYR A 1 95 ? 12.175 -1.898 2.453 1.00 98.00 95 TYR A N 1
ATOM 713 C CA . TYR A 1 95 ? 11.375 -2.912 1.770 1.00 98.00 95 TYR A CA 1
ATOM 714 C C . TYR A 1 95 ? 12.210 -3.735 0.802 1.00 98.00 95 TYR A C 1
ATOM 716 O O . TYR A 1 95 ? 13.251 -3.295 0.321 1.00 98.00 95 TYR A O 1
ATOM 724 N N . ARG A 1 96 ? 11.755 -4.965 0.552 1.00 97.12 96 ARG A N 1
ATOM 725 C CA . ARG A 1 96 ? 12.514 -5.946 -0.220 1.00 97.12 96 ARG A CA 1
ATOM 726 C C . ARG A 1 96 ? 12.501 -5.588 -1.698 1.00 97.12 96 ARG A C 1
ATOM 728 O O . ARG A 1 96 ? 11.431 -5.439 -2.288 1.00 97.12 96 ARG A O 1
ATOM 735 N N . TYR A 1 97 ? 13.680 -5.481 -2.292 1.00 97.1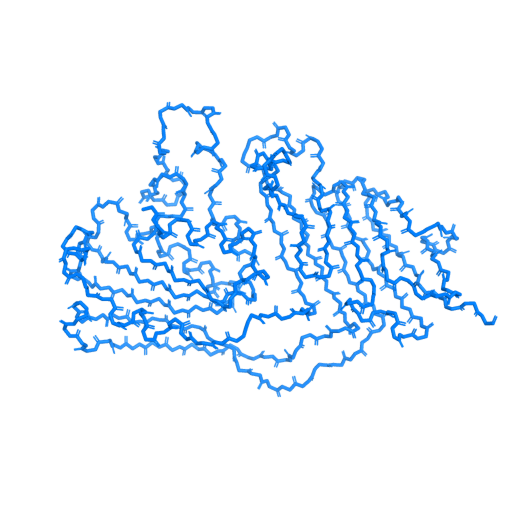9 97 TYR A N 1
ATOM 736 C CA . TYR A 1 97 ? 13.816 -5.242 -3.720 1.00 97.19 97 TYR A CA 1
ATOM 737 C C . TYR A 1 97 ? 15.113 -5.833 -4.255 1.00 97.19 97 TYR A C 1
ATOM 739 O O . TYR A 1 97 ? 16.105 -5.938 -3.538 1.00 97.19 97 TYR A O 1
ATOM 747 N N . ARG A 1 98 ? 15.123 -6.105 -5.555 1.00 95.94 98 ARG A N 1
ATOM 748 C CA . ARG A 1 98 ? 16.321 -6.253 -6.369 1.00 95.94 98 ARG A CA 1
ATOM 749 C C . ARG A 1 98 ? 16.249 -5.239 -7.495 1.00 95.94 98 ARG A C 1
ATOM 751 O O . ARG A 1 98 ? 15.252 -5.189 -8.204 1.00 95.94 98 ARG A O 1
ATOM 758 N N . PHE A 1 99 ? 17.295 -4.444 -7.661 1.00 96.25 99 PHE A N 1
ATOM 759 C CA . PHE A 1 99 ? 17.413 -3.479 -8.741 1.00 96.25 99 PHE A CA 1
ATOM 760 C C . PHE A 1 99 ? 18.654 -3.772 -9.570 1.00 96.25 99 PHE A C 1
ATOM 762 O O . PHE A 1 99 ? 19.763 -3.609 -9.061 1.00 96.25 99 PHE A O 1
ATOM 769 N N . THR A 1 100 ? 18.465 -4.177 -10.825 1.00 95.06 100 THR A N 1
ATOM 770 C CA . THR A 1 100 ? 19.543 -4.360 -11.802 1.00 95.06 100 THR A CA 1
ATOM 771 C C . THR A 1 100 ? 19.570 -3.178 -12.771 1.00 95.06 100 THR A C 1
ATOM 773 O O . THR A 1 100 ? 18.574 -2.855 -13.416 1.00 95.06 100 THR A O 1
ATOM 776 N N . VAL A 1 101 ? 20.731 -2.541 -12.895 1.00 94.62 101 VAL A N 1
ATOM 777 C CA . VAL A 1 101 ? 21.000 -1.480 -13.868 1.00 94.62 101 VAL A CA 1
ATOM 778 C C . VAL A 1 101 ? 21.877 -2.031 -14.974 1.00 94.62 101 VAL A C 1
ATOM 780 O O . VAL A 1 101 ? 22.947 -2.572 -14.687 1.00 94.62 101 VAL A O 1
ATOM 783 N N . TYR A 1 102 ? 21.468 -1.829 -16.221 1.00 92.88 102 TYR A N 1
ATOM 784 C CA . TYR A 1 102 ? 22.264 -2.166 -17.394 1.00 92.88 102 TYR A CA 1
ATOM 785 C C . TYR A 1 102 ? 22.849 -0.895 -18.018 1.00 92.88 102 TYR A C 1
ATOM 787 O O . TYR A 1 102 ? 22.120 -0.139 -18.662 1.00 92.88 102 TYR A O 1
ATOM 795 N N . PRO A 1 103 ? 24.152 -0.605 -17.827 1.00 92.56 103 PRO A N 1
ATOM 796 C CA . PRO A 1 103 ? 24.735 0.681 -18.215 1.00 92.56 103 PRO A CA 1
ATOM 797 C C . PRO A 1 103 ? 24.676 1.000 -19.712 1.00 92.56 103 PRO A C 1
ATOM 799 O O . PRO A 1 103 ? 24.815 2.163 -20.080 1.00 92.56 103 PRO A O 1
ATOM 802 N N . LEU A 1 104 ? 24.526 -0.023 -20.556 1.00 89.19 104 LEU A N 1
ATOM 803 C CA . LEU A 1 104 ? 24.596 0.087 -22.013 1.00 89.19 104 LEU A CA 1
ATOM 804 C C . LEU A 1 104 ? 23.266 -0.214 -22.714 1.00 89.19 104 LEU A C 1
ATOM 806 O O . LEU A 1 104 ? 23.234 -0.156 -23.938 1.00 89.19 104 LEU A O 1
ATOM 810 N N . GLU A 1 105 ? 22.199 -0.535 -21.976 1.00 88.31 105 GLU A N 1
ATOM 811 C CA . GLU A 1 105 ? 20.890 -0.794 -22.587 1.00 88.31 105 GLU A CA 1
ATOM 812 C C . GLU A 1 105 ? 20.077 0.486 -22.744 1.00 88.31 105 GLU A C 1
ATOM 814 O O . GLU A 1 105 ? 19.914 1.254 -21.787 1.00 88.31 105 GLU A O 1
ATOM 819 N N . ASP A 1 106 ? 19.543 0.662 -23.952 1.00 89.31 106 ASP A N 1
ATOM 820 C CA . ASP A 1 106 ? 18.479 1.608 -24.289 1.00 89.31 106 ASP A CA 1
ATOM 821 C C . ASP A 1 106 ? 17.103 0.911 -24.259 1.00 89.31 106 ASP A C 1
ATOM 823 O O . ASP A 1 106 ? 17.012 -0.302 -24.040 1.00 89.31 106 ASP A O 1
ATOM 827 N N . HIS A 1 107 ? 16.011 1.661 -24.431 1.00 86.69 107 HIS A N 1
ATOM 828 C CA . HIS A 1 107 ? 14.663 1.104 -24.288 1.00 86.69 107 HIS A CA 1
ATOM 829 C C . HIS A 1 107 ? 14.300 0.149 -25.428 1.00 86.69 107 HIS A C 1
ATOM 831 O O . HIS A 1 107 ? 13.713 -0.913 -25.211 1.00 86.69 107 HIS A O 1
ATOM 837 N N . ILE A 1 108 ? 14.595 0.548 -26.667 1.00 84.06 108 ILE A N 1
ATOM 838 C CA . ILE A 1 108 ? 14.110 -0.130 -27.872 1.00 84.06 108 ILE A CA 1
ATOM 839 C C . ILE A 1 108 ? 14.959 -1.357 -28.185 1.00 84.06 108 ILE A C 1
ATOM 841 O O . ILE A 1 108 ? 14.415 -2.425 -28.469 1.00 84.06 108 ILE A O 1
ATOM 845 N N . ALA A 1 109 ? 16.280 -1.230 -28.115 1.00 77.69 109 ALA A N 1
ATOM 846 C CA . ALA A 1 109 ? 17.204 -2.327 -28.318 1.00 77.69 109 ALA A CA 1
ATOM 847 C C . ALA A 1 109 ? 16.958 -3.427 -27.289 1.00 77.69 109 ALA A C 1
ATOM 849 O O . ALA A 1 109 ? 16.855 -4.584 -27.686 1.00 77.69 109 ALA A O 1
ATOM 850 N N . TRP A 1 110 ? 16.776 -3.092 -26.009 1.00 78.88 110 TRP A N 1
ATOM 851 C CA . TRP A 1 110 ? 16.545 -4.104 -24.979 1.00 78.88 110 TRP A CA 1
ATOM 852 C C . TRP A 1 110 ? 15.248 -4.895 -25.216 1.00 78.88 110 TRP A C 1
ATOM 854 O O . TRP A 1 110 ? 15.246 -6.123 -25.115 1.00 78.88 110 TRP A O 1
ATOM 864 N N . VAL A 1 111 ? 14.168 -4.224 -25.641 1.00 75.81 111 VAL A N 1
ATOM 865 C CA . VAL A 1 111 ? 12.915 -4.892 -26.042 1.00 75.81 111 VAL A CA 1
ATOM 866 C C . VAL A 1 111 ? 13.116 -5.791 -27.266 1.00 75.81 111 VAL A C 1
ATOM 868 O O . VAL A 1 111 ? 12.598 -6.904 -27.294 1.00 75.81 111 VAL A O 1
ATOM 871 N N . LEU A 1 112 ? 13.857 -5.335 -28.281 1.00 75.38 112 LEU A N 1
ATOM 872 C CA . LEU A 1 112 ? 14.090 -6.101 -29.513 1.00 75.38 112 LEU A CA 1
ATOM 873 C C . LEU A 1 112 ? 15.046 -7.282 -29.327 1.00 75.38 112 LEU A C 1
ATOM 875 O O . LEU A 1 112 ? 14.997 -8.233 -30.105 1.00 75.38 112 LEU A O 1
ATOM 879 N N . GLN A 1 113 ? 15.930 -7.206 -28.338 1.00 76.81 113 GLN A N 1
ATOM 880 C CA . GLN A 1 113 ? 16.873 -8.268 -28.027 1.00 76.81 113 GLN A CA 1
ATOM 881 C C . GLN A 1 113 ? 16.181 -9.496 -27.408 1.00 76.81 113 GLN A C 1
ATOM 883 O O . GLN A 1 113 ? 16.699 -10.595 -27.581 1.00 76.81 113 GLN A O 1
ATOM 888 N N . ASP A 1 114 ? 15.027 -9.324 -26.748 1.00 76.75 114 ASP A N 1
ATOM 889 C CA . ASP A 1 114 ? 14.301 -10.379 -26.009 1.00 76.75 114 ASP A CA 1
ATOM 890 C C . ASP A 1 114 ? 15.151 -11.038 -24.905 1.00 76.75 114 ASP A C 1
ATOM 892 O O . ASP A 1 114 ? 15.156 -12.250 -24.700 1.00 76.75 114 ASP A O 1
ATOM 896 N N . LYS A 1 115 ? 15.927 -10.204 -24.207 1.00 75.50 115 LYS A N 1
ATOM 897 C CA . LYS A 1 115 ? 16.983 -10.608 -23.277 1.00 75.50 115 LYS A CA 1
ATOM 898 C C . LYS A 1 115 ? 16.617 -10.287 -21.830 1.00 75.50 115 LYS A C 1
ATOM 900 O O . LYS A 1 115 ? 16.950 -9.222 -21.296 1.00 75.50 115 LYS A O 1
ATOM 905 N N . PHE A 1 116 ? 15.864 -11.197 -21.210 1.00 77.50 116 PHE A N 1
ATOM 906 C CA . PHE A 1 116 ? 15.230 -11.008 -19.895 1.00 77.50 116 PHE A CA 1
ATOM 907 C C . PHE A 1 116 ? 15.634 -12.059 -18.851 1.00 77.50 116 PHE A C 1
ATOM 909 O O . PHE A 1 116 ? 14.996 -12.159 -17.802 1.00 77.50 116 PHE A O 1
ATOM 916 N N . ASP A 1 117 ? 16.691 -12.827 -19.102 1.00 78.12 117 ASP A N 1
ATOM 917 C CA . ASP A 1 117 ? 17.054 -13.975 -18.266 1.00 78.12 117 ASP A CA 1
ATOM 918 C C . ASP A 1 117 ? 17.320 -13.601 -16.798 1.00 78.12 117 ASP A C 1
ATOM 920 O O . ASP A 1 117 ? 16.823 -14.279 -15.899 1.00 78.12 117 ASP A O 1
ATOM 924 N N . ASP A 1 118 ? 18.039 -12.503 -16.522 1.00 78.12 118 ASP A N 1
ATOM 925 C CA . ASP A 1 118 ? 18.292 -12.048 -15.142 1.00 78.12 118 ASP A CA 1
ATOM 926 C C . ASP A 1 118 ? 16.995 -11.696 -14.391 1.00 78.12 118 ASP A C 1
ATOM 928 O O . ASP A 1 118 ? 16.752 -12.306 -13.347 1.00 78.12 118 ASP A O 1
ATOM 932 N N . PRO A 1 119 ? 16.114 -10.788 -14.862 1.00 77.31 119 PRO A N 1
ATOM 933 C CA . PRO A 1 119 ? 14.878 -10.506 -14.137 1.00 77.31 119 PRO A CA 1
ATOM 934 C C . PRO A 1 119 ? 13.947 -11.725 -14.042 1.00 77.31 119 PRO A C 1
ATOM 936 O O . PRO A 1 119 ? 13.301 -11.902 -13.009 1.00 77.31 119 PRO A O 1
ATOM 939 N N . ILE A 1 120 ? 13.916 -12.605 -15.052 1.00 81.12 120 ILE A N 1
ATOM 940 C CA . ILE A 1 120 ? 13.140 -13.858 -15.004 1.00 81.12 120 ILE A CA 1
ATOM 941 C C . ILE A 1 120 ? 13.672 -14.793 -13.913 1.00 81.12 120 ILE A C 1
ATOM 943 O O . ILE A 1 120 ? 12.884 -15.336 -13.136 1.00 81.12 120 ILE A O 1
ATOM 947 N N . ALA A 1 121 ? 14.993 -14.953 -13.800 1.00 82.62 121 ALA A N 1
ATOM 948 C CA . ALA A 1 121 ? 15.612 -15.804 -12.784 1.00 82.62 121 ALA A CA 1
ATOM 949 C C . ALA A 1 121 ? 15.292 -15.348 -11.348 1.00 82.62 121 ALA A C 1
ATOM 951 O O . ALA A 1 121 ? 15.288 -16.167 -10.428 1.00 82.62 121 ALA A O 1
ATOM 952 N N . HIS A 1 122 ? 14.982 -14.061 -11.159 1.00 84.19 122 HIS A N 1
ATOM 953 C CA . HIS A 1 122 ? 14.661 -13.477 -9.855 1.00 84.19 122 HIS A CA 1
ATOM 954 C C . HIS A 1 122 ? 13.159 -13.345 -9.576 1.00 84.19 122 HIS A C 1
ATOM 956 O O . HIS A 1 122 ? 12.804 -13.065 -8.431 1.00 84.19 122 HIS A O 1
ATOM 962 N N . MET A 1 123 ? 12.291 -13.611 -10.566 1.00 80.00 123 MET A N 1
ATOM 963 C CA . MET A 1 123 ? 10.827 -13.619 -10.404 1.00 80.00 123 MET A CA 1
ATOM 964 C C . MET A 1 123 ? 10.369 -14.592 -9.295 1.00 80.00 123 MET A C 1
ATOM 966 O O . MET A 1 123 ? 9.356 -14.387 -8.623 1.00 80.00 123 MET A O 1
ATOM 970 N N . GLY A 1 124 ? 11.143 -15.665 -9.090 1.00 74.69 124 GLY A N 1
ATOM 971 C CA . GLY A 1 124 ? 10.904 -16.671 -8.060 1.00 74.69 124 GLY A CA 1
ATOM 972 C C . GLY A 1 124 ? 9.553 -17.390 -8.189 1.00 74.69 124 GLY A C 1
ATOM 973 O O . GLY A 1 124 ? 8.755 -17.158 -9.093 1.00 74.69 124 GLY A O 1
ATOM 974 N N . THR A 1 125 ? 9.286 -18.309 -7.261 1.00 76.06 125 THR A N 1
ATOM 975 C CA . THR A 1 125 ? 7.993 -19.019 -7.143 1.00 76.06 125 THR A CA 1
ATOM 976 C C . THR A 1 125 ? 7.496 -19.012 -5.698 1.00 76.06 125 THR A C 1
ATOM 978 O O . THR A 1 125 ? 6.912 -19.984 -5.215 1.00 76.06 125 THR A O 1
ATOM 981 N N . GLY A 1 126 ? 7.818 -17.943 -4.966 1.00 83.62 126 GLY A N 1
ATOM 982 C CA . GLY A 1 126 ? 7.397 -17.771 -3.582 1.00 83.62 126 GLY A CA 1
ATOM 983 C C . GLY A 1 126 ? 5.875 -17.719 -3.459 1.00 83.62 126 GLY A C 1
ATOM 984 O O . GLY A 1 126 ? 5.161 -17.381 -4.402 1.00 83.62 126 GLY A O 1
ATOM 985 N N . LEU A 1 127 ? 5.371 -18.047 -2.273 1.00 91.38 127 LEU A N 1
ATOM 986 C CA . LEU A 1 127 ? 3.965 -17.824 -1.961 1.00 91.38 127 LEU A CA 1
ATOM 987 C C . LEU A 1 127 ? 3.743 -16.346 -1.643 1.00 91.38 127 LEU A C 1
ATOM 989 O O . LEU A 1 127 ? 4.587 -15.708 -1.010 1.00 91.38 127 LEU A O 1
ATOM 993 N N . ARG A 1 128 ? 2.581 -15.822 -2.040 1.00 93.94 128 ARG A N 1
ATOM 994 C CA . ARG A 1 128 ? 2.132 -14.503 -1.589 1.00 93.94 128 ARG A CA 1
ATOM 995 C C . ARG A 1 128 ? 2.027 -14.469 -0.067 1.00 93.94 128 ARG A C 1
ATOM 997 O O . ARG A 1 128 ? 1.696 -15.478 0.563 1.00 93.94 128 ARG A O 1
ATOM 1004 N N . GLN A 1 129 ? 2.266 -13.299 0.514 1.00 94.62 129 GLN A N 1
ATOM 1005 C CA . GLN A 1 129 ? 2.067 -13.093 1.942 1.00 94.62 129 GLN A CA 1
ATOM 1006 C C . GLN A 1 129 ? 0.580 -13.288 2.280 1.00 94.62 129 GLN A C 1
ATOM 1008 O O . GLN A 1 129 ? -0.289 -12.632 1.702 1.00 94.62 129 GLN A O 1
ATOM 1013 N N . ALA A 1 130 ? 0.293 -14.201 3.216 1.00 93.12 130 ALA A N 1
ATOM 1014 C CA . ALA A 1 130 ? -1.028 -14.345 3.834 1.00 93.12 130 ALA A CA 1
ATOM 1015 C C . ALA A 1 130 ? -1.273 -13.171 4.799 1.00 93.12 130 ALA A C 1
ATOM 1017 O O . ALA A 1 130 ? -0.745 -12.101 4.568 1.00 93.12 130 ALA A O 1
ATOM 1018 N N . ASP A 1 131 ? -2.022 -13.320 5.889 1.00 96.56 131 ASP A N 1
ATOM 1019 C CA . ASP A 1 131 ? -2.306 -12.206 6.808 1.00 96.56 131 ASP A CA 1
ATOM 1020 C C . ASP A 1 131 ? -1.050 -11.725 7.569 1.00 96.56 131 ASP A C 1
ATOM 1022 O O . ASP A 1 131 ? -0.572 -12.460 8.441 1.00 96.56 131 ASP A O 1
ATOM 1026 N N . PRO A 1 132 ? -0.492 -10.530 7.271 1.00 97.56 132 PRO A N 1
ATOM 1027 C CA . PRO A 1 132 ? 0.641 -9.985 8.006 1.00 97.56 132 PRO A CA 1
ATOM 1028 C C . PRO A 1 132 ? 0.176 -9.312 9.301 1.00 97.56 132 PRO A C 1
ATOM 1030 O O . PRO A 1 132 ? -0.992 -8.956 9.457 1.00 97.56 132 PRO A O 1
ATOM 1033 N N . GLY A 1 133 ? 1.101 -9.083 10.223 1.00 98.19 133 GLY A N 1
ATOM 1034 C CA . GLY A 1 133 ? 0.861 -8.305 11.432 1.00 98.19 133 GLY A CA 1
ATOM 1035 C C . GLY A 1 133 ? 0.768 -6.807 11.184 1.00 98.19 133 GLY A C 1
ATOM 1036 O O . GLY A 1 133 ? 0.006 -6.132 11.867 1.00 98.19 133 GLY A O 1
ATOM 1037 N N . HIS A 1 134 ? 1.501 -6.274 10.207 1.00 98.25 134 HIS A N 1
ATOM 1038 C CA . HIS A 1 134 ? 1.542 -4.844 9.894 1.00 98.25 134 HIS A CA 1
ATOM 1039 C C . HIS A 1 134 ? 1.145 -4.568 8.443 1.00 98.25 134 HIS A C 1
ATOM 1041 O O . HIS A 1 134 ? 1.839 -4.969 7.514 1.00 98.25 134 HIS A O 1
ATOM 1047 N N . ILE A 1 135 ? 0.050 -3.840 8.250 1.00 98.69 135 ILE A N 1
ATOM 1048 C CA . ILE A 1 135 ? -0.439 -3.345 6.966 1.00 98.69 135 ILE A CA 1
ATOM 1049 C C . ILE A 1 135 ? -0.195 -1.838 6.902 1.00 98.69 135 ILE A C 1
ATOM 1051 O O . ILE A 1 135 ? -0.671 -1.099 7.757 1.00 98.69 135 ILE A O 1
ATOM 1055 N N . THR A 1 136 ? 0.507 -1.387 5.868 1.00 98.12 136 THR A N 1
ATOM 1056 C CA . THR A 1 136 ? 0.548 0.020 5.455 1.00 98.12 136 THR A CA 1
ATOM 1057 C C . THR A 1 136 ? -0.061 0.057 4.061 1.00 98.12 136 THR A C 1
ATOM 1059 O O . THR A 1 136 ? 0.420 -0.660 3.182 1.00 98.12 136 THR A O 1
ATOM 1062 N N . PHE A 1 137 ? -1.146 0.801 3.870 1.00 98.69 137 PHE A N 1
ATOM 1063 C CA . PHE A 1 137 ? -1.868 0.815 2.604 1.00 98.69 137 PHE A CA 1
ATOM 1064 C C . PHE A 1 137 ? -2.442 2.198 2.293 1.00 98.69 137 PHE A C 1
ATOM 1066 O O . PHE A 1 137 ? -3.270 2.717 3.038 1.00 98.69 137 PHE A O 1
ATOM 1073 N N . ALA A 1 138 ? -2.028 2.765 1.166 1.00 98.50 138 ALA A N 1
ATOM 1074 C CA . ALA A 1 138 ? -2.517 4.010 0.603 1.00 98.50 138 ALA A CA 1
ATOM 1075 C C . ALA A 1 138 ? -3.182 3.776 -0.759 1.00 98.50 138 ALA A C 1
ATOM 1077 O O . ALA A 1 138 ? -2.819 2.863 -1.502 1.00 98.50 138 ALA A O 1
ATOM 1078 N N . TRP A 1 139 ? -4.141 4.619 -1.126 1.00 98.12 139 TRP A N 1
ATOM 1079 C CA . TRP A 1 139 ? -4.748 4.598 -2.457 1.00 98.12 139 TRP A CA 1
ATOM 1080 C C . TRP A 1 139 ? -5.192 5.992 -2.882 1.00 98.12 139 TRP A C 1
ATOM 1082 O O . TRP A 1 139 ? -5.432 6.861 -2.048 1.00 98.12 139 TRP A O 1
ATOM 1092 N N . TYR A 1 140 ? -5.354 6.187 -4.192 1.00 97.12 140 TYR A N 1
ATOM 1093 C CA . TYR A 1 140 ? -6.010 7.369 -4.753 1.00 97.12 140 TYR A CA 1
ATOM 1094 C C . TYR A 1 140 ? -7.517 7.124 -4.828 1.00 97.12 140 TYR A C 1
ATOM 1096 O O . TYR A 1 140 ? -7.944 6.320 -5.665 1.00 97.12 140 TYR A O 1
ATOM 1104 N N . PRO A 1 141 ? -8.351 7.814 -4.032 1.00 96.56 141 PRO A N 1
ATOM 1105 C CA . PRO A 1 141 ? -9.792 7.584 -4.059 1.00 96.56 141 PRO A CA 1
ATOM 1106 C C . PRO A 1 141 ? -10.424 7.934 -5.410 1.00 96.56 141 PRO A C 1
ATOM 1108 O O . PRO A 1 141 ? -11.385 7.299 -5.825 1.00 96.56 141 PRO A O 1
ATOM 1111 N N . GLN A 1 142 ? -9.837 8.882 -6.148 1.00 94.00 142 GLN A N 1
ATOM 1112 C CA . GLN A 1 142 ? -10.295 9.259 -7.489 1.00 94.00 142 GLN A CA 1
ATOM 1113 C C . GLN A 1 142 ? -10.125 8.169 -8.552 1.00 94.00 142 GLN A C 1
ATOM 1115 O O . GLN A 1 142 ? -10.755 8.250 -9.602 1.00 94.00 142 GLN A O 1
ATOM 1120 N N . LEU A 1 143 ? -9.291 7.157 -8.295 1.00 93.81 143 LEU A N 1
ATOM 1121 C CA . LEU A 1 143 ? -9.117 6.017 -9.198 1.00 93.81 143 LEU A CA 1
ATOM 1122 C C . LEU A 1 143 ? -10.063 4.854 -8.876 1.00 93.81 143 LEU A C 1
ATOM 1124 O O . LEU A 1 143 ? -10.022 3.830 -9.559 1.00 93.81 143 LEU A O 1
ATOM 1128 N N . VAL A 1 144 ? -10.903 4.985 -7.845 1.00 95.31 144 VAL A N 1
ATOM 1129 C CA . VAL A 1 144 ? -11.897 3.968 -7.503 1.00 95.31 144 VAL A CA 1
ATOM 1130 C C . VAL A 1 144 ? -13.006 3.975 -8.553 1.00 95.31 144 VAL A C 1
ATOM 1132 O O . VAL A 1 144 ? -13.626 4.998 -8.838 1.00 95.31 144 VAL A O 1
ATOM 1135 N N . ARG A 1 145 ? -13.272 2.800 -9.121 1.00 94.00 145 ARG A N 1
ATOM 1136 C CA . ARG A 1 145 ? -14.337 2.543 -10.092 1.00 94.00 145 ARG A CA 1
ATOM 1137 C C . ARG A 1 145 ? -15.166 1.369 -9.602 1.00 94.00 145 ARG A C 1
ATOM 1139 O O . ARG A 1 145 ? -14.974 0.231 -10.029 1.00 94.00 145 ARG A O 1
ATOM 1146 N N . ALA A 1 146 ? -16.081 1.661 -8.678 1.00 91.56 146 ALA A N 1
ATOM 1147 C CA . ALA A 1 146 ? -16.978 0.669 -8.086 1.00 91.56 146 ALA A CA 1
ATOM 1148 C C . ALA A 1 146 ? -17.828 -0.050 -9.148 1.00 91.56 146 ALA A C 1
ATOM 1150 O O . ALA A 1 146 ? -18.065 -1.248 -9.041 1.00 91.56 146 ALA A O 1
ATOM 1151 N N . ASP A 1 147 ? -18.201 0.653 -10.220 1.00 93.88 147 ASP A N 1
ATOM 1152 C CA . ASP A 1 147 ? -18.920 0.101 -11.371 1.00 93.88 147 ASP A CA 1
ATOM 1153 C C . ASP A 1 147 ? -18.117 -0.953 -12.154 1.00 93.88 147 ASP A C 1
ATOM 1155 O O . ASP A 1 147 ? -18.702 -1.791 -12.836 1.00 93.88 147 ASP A O 1
ATOM 1159 N N . LEU A 1 148 ? -16.788 -0.933 -12.031 1.00 93.88 148 LEU A N 1
ATOM 1160 C CA . LEU A 1 148 ? -15.872 -1.898 -12.644 1.00 93.88 148 LEU A CA 1
ATOM 1161 C C . LEU A 1 148 ? -15.268 -2.875 -11.628 1.00 93.88 148 LEU A C 1
ATOM 1163 O O . LEU A 1 148 ? -14.412 -3.677 -11.994 1.00 93.88 148 LEU A O 1
ATOM 1167 N N . GLY A 1 149 ? -15.656 -2.790 -10.353 1.00 90.62 149 GLY A N 1
ATOM 1168 C CA . GLY A 1 149 ? -15.014 -3.557 -9.290 1.00 90.62 149 GLY A CA 1
ATOM 1169 C C . GLY A 1 149 ? -13.537 -3.199 -9.091 1.00 90.62 149 GLY A C 1
ATOM 1170 O O . GLY A 1 149 ? -12.768 -4.037 -8.637 1.00 90.62 149 GLY A O 1
ATOM 1171 N N . ILE A 1 150 ? -13.115 -1.966 -9.388 1.00 92.69 150 ILE A N 1
ATOM 1172 C CA . ILE A 1 150 ? -11.736 -1.490 -9.178 1.00 92.69 150 ILE A CA 1
ATOM 1173 C C . ILE A 1 150 ? -11.705 -0.581 -7.950 1.00 92.69 150 ILE A C 1
ATOM 1175 O O . ILE A 1 150 ? -12.441 0.403 -7.883 1.00 92.69 150 ILE A O 1
ATOM 1179 N N . GLY A 1 151 ? -10.832 -0.881 -6.995 1.00 93.25 151 GLY A N 1
ATOM 1180 C CA . GLY A 1 151 ? -10.711 -0.120 -5.755 1.00 93.25 151 GLY A CA 1
ATOM 1181 C C . GLY A 1 151 ? -10.139 -0.958 -4.613 1.00 93.25 151 GLY A C 1
ATOM 1182 O O . GLY A 1 151 ? -9.872 -2.145 -4.796 1.00 93.25 151 GLY A O 1
ATOM 1183 N N . PRO A 1 152 ? -9.944 -0.351 -3.434 1.00 93.25 152 PRO A N 1
ATOM 1184 C CA . PRO A 1 152 ? -9.370 -1.018 -2.269 1.00 93.25 152 PRO A CA 1
ATOM 1185 C C . PRO A 1 152 ? -10.412 -1.893 -1.547 1.00 93.25 152 PRO A C 1
ATOM 1187 O O . PRO A 1 152 ? -10.816 -1.613 -0.421 1.00 93.25 152 PRO A O 1
ATOM 1190 N N . HIS A 1 153 ? -10.878 -2.954 -2.211 1.00 89.62 153 HIS A N 1
ATOM 1191 C CA . HIS A 1 153 ? -11.918 -3.842 -1.668 1.00 89.62 153 HIS A CA 1
ATOM 1192 C C . HIS A 1 153 ? -11.421 -4.652 -0.480 1.00 89.62 153 HIS A C 1
ATOM 1194 O O . HIS A 1 153 ? -12.138 -4.827 0.500 1.00 89.62 153 HIS A O 1
ATOM 1200 N N . GLN A 1 154 ? -10.190 -5.151 -0.560 1.00 95.25 154 GLN A N 1
ATOM 1201 C CA . GLN A 1 154 ? -9.590 -5.957 0.487 1.00 95.25 154 GLN A CA 1
ATOM 1202 C C . GLN A 1 154 ? -8.072 -5.828 0.446 1.00 95.25 154 GLN A C 1
ATOM 1204 O O . GLN A 1 154 ? -7.477 -5.899 -0.617 1.00 95.25 154 GLN A O 1
ATOM 1209 N N . VAL A 1 155 ? -7.455 -5.699 1.617 1.00 97.25 155 VAL A N 1
ATOM 1210 C CA . VAL A 1 155 ? -6.011 -5.813 1.810 1.00 97.25 155 VAL A CA 1
ATOM 1211 C C . VAL A 1 155 ? -5.774 -6.623 3.084 1.00 97.25 155 VAL A C 1
ATOM 1213 O O . VAL A 1 155 ? -5.916 -6.151 4.211 1.00 97.25 155 VAL A O 1
ATOM 1216 N N . TRP A 1 156 ? -5.513 -7.920 2.896 1.00 98.00 156 TRP A N 1
ATOM 1217 C CA . TRP A 1 156 ? -5.442 -8.922 3.967 1.00 98.00 156 TRP A CA 1
ATOM 1218 C C . TRP A 1 156 ? -6.689 -8.939 4.866 1.00 98.00 156 TRP A C 1
ATOM 1220 O O . TRP A 1 156 ? -7.753 -9.326 4.375 1.00 98.00 156 TRP A O 1
ATOM 1230 N N . TRP A 1 157 ? -6.556 -8.599 6.152 1.00 98.38 157 TRP A N 1
ATOM 1231 C CA . TRP A 1 157 ? -7.626 -8.577 7.160 1.00 98.38 157 TRP A CA 1
ATOM 1232 C C . TRP A 1 157 ? -8.349 -7.225 7.261 1.00 98.38 157 TRP A C 1
ATOM 1234 O O . TRP A 1 157 ? -9.180 -7.039 8.150 1.00 98.38 157 TRP A O 1
ATOM 1244 N N . LEU A 1 158 ? -8.054 -6.296 6.350 1.00 98.75 158 LEU A N 1
ATOM 1245 C CA . LEU A 1 158 ? -8.829 -5.080 6.128 1.00 98.75 158 LEU A CA 1
ATOM 1246 C C . LEU A 1 158 ? -9.650 -5.212 4.846 1.00 98.75 158 LEU A C 1
ATOM 1248 O O . LEU A 1 158 ? -9.165 -5.759 3.855 1.00 98.75 158 LEU A O 1
ATOM 1252 N N . SER A 1 159 ? -10.870 -4.688 4.839 1.00 98.44 159 SER A N 1
ATOM 1253 C CA . SER A 1 159 ? -11.720 -4.657 3.643 1.00 98.44 159 SER A CA 1
ATOM 1254 C C . SER A 1 159 ? -12.676 -3.469 3.634 1.00 98.44 159 SER A C 1
ATOM 1256 O O . SER A 1 159 ? -12.761 -2.732 4.616 1.00 98.44 159 SER A O 1
ATOM 1258 N N . GLU A 1 160 ? -13.386 -3.275 2.521 1.00 96.75 160 GLU A N 1
ATOM 1259 C CA . GLU A 1 160 ? -14.405 -2.230 2.343 1.00 96.75 160 GLU A CA 1
ATOM 1260 C C . GLU A 1 160 ? -13.874 -0.818 2.657 1.00 96.75 160 GLU A C 1
ATOM 1262 O O . GLU A 1 160 ? -14.533 -0.004 3.316 1.00 96.75 160 GLU A O 1
ATOM 1267 N N . LEU A 1 161 ? -12.636 -0.535 2.231 1.00 98.31 161 LEU A N 1
ATOM 1268 C CA . LEU A 1 161 ? -11.975 0.730 2.521 1.00 98.31 161 LEU A CA 1
ATOM 1269 C C . LEU A 1 161 ? -12.595 1.842 1.673 1.00 98.31 161 LEU A C 1
ATOM 1271 O O . LEU A 1 161 ? -12.614 1.777 0.445 1.00 98.31 161 LEU A O 1
ATOM 1275 N N . THR A 1 162 ? -13.067 2.898 2.327 1.00 98.19 162 THR A N 1
ATOM 1276 C CA . THR A 1 162 ? -13.620 4.079 1.656 1.00 98.19 162 THR A CA 1
ATOM 1277 C C . THR A 1 162 ? -12.962 5.335 2.199 1.00 98.19 162 THR A C 1
ATOM 1279 O O . THR A 1 162 ? -12.767 5.486 3.405 1.00 98.19 162 THR A O 1
ATOM 1282 N N . ALA A 1 163 ? -12.607 6.249 1.301 1.00 98.38 163 ALA A N 1
ATOM 1283 C CA . ALA A 1 163 ? -12.006 7.520 1.672 1.00 98.38 163 ALA A CA 1
ATOM 1284 C C . ALA A 1 163 ? -13.070 8.561 2.015 1.00 98.38 163 ALA A C 1
ATOM 1286 O O . ALA A 1 163 ? -14.200 8.504 1.528 1.00 98.38 163 ALA A O 1
ATOM 1287 N N . ASP A 1 164 ? -12.680 9.556 2.802 1.00 98.44 164 ASP A N 1
ATOM 1288 C CA . ASP A 1 164 ? -13.512 10.725 3.049 1.00 98.44 164 ASP A CA 1
ATOM 1289 C C . ASP A 1 164 ? -13.862 11.449 1.726 1.00 98.44 164 ASP A C 1
ATOM 1291 O O . ASP A 1 164 ? -12.997 11.609 0.848 1.00 98.44 164 ASP A O 1
ATOM 1295 N N . PRO A 1 165 ? -15.122 11.892 1.530 1.00 98.00 165 PRO A N 1
ATOM 1296 C CA . PRO A 1 165 ? -15.527 12.589 0.311 1.00 98.00 165 PRO A CA 1
ATOM 1297 C C . PRO A 1 165 ? -14.699 13.843 0.006 1.00 98.00 165 PRO A C 1
ATOM 1299 O O . PRO A 1 165 ? -14.455 14.136 -1.165 1.00 98.00 165 PRO A O 1
ATOM 1302 N N . ALA A 1 166 ? -14.225 14.572 1.023 1.00 97.94 166 ALA A N 1
ATOM 1303 C CA . ALA A 1 166 ? -13.386 15.752 0.828 1.00 97.94 166 ALA A CA 1
ATOM 1304 C C . ALA A 1 166 ? -11.988 15.382 0.312 1.00 97.94 166 ALA A C 1
ATOM 1306 O O . ALA A 1 166 ? -11.416 16.114 -0.499 1.00 97.94 166 ALA A O 1
ATOM 1307 N N . VAL A 1 167 ? -11.455 14.225 0.721 1.00 97.62 167 VAL A N 1
ATOM 1308 C CA . VAL A 1 167 ? -10.211 13.675 0.161 1.00 97.62 167 VAL A CA 1
ATOM 1309 C C . VAL A 1 167 ? -10.439 13.244 -1.284 1.00 97.62 167 VAL A C 1
ATOM 1311 O O . VAL A 1 167 ? -9.661 13.612 -2.160 1.00 97.62 167 VAL A O 1
ATOM 1314 N N . THR A 1 168 ? -11.550 12.559 -1.557 1.00 95.94 168 THR A N 1
ATOM 1315 C CA . THR A 1 168 ? -11.925 12.120 -2.910 1.00 95.94 168 THR A CA 1
ATOM 1316 C C . THR A 1 168 ? -12.103 13.292 -3.878 1.00 95.94 168 THR A C 1
ATOM 1318 O O . THR A 1 168 ? -11.710 13.210 -5.039 1.00 95.94 168 THR A O 1
ATOM 1321 N N . ALA A 1 169 ? -12.629 14.426 -3.415 1.00 94.94 169 ALA A N 1
ATOM 1322 C CA . ALA A 1 169 ? -12.795 15.621 -4.240 1.00 94.94 169 ALA A CA 1
ATOM 1323 C C . ALA A 1 169 ? -11.463 16.285 -4.652 1.00 94.94 169 ALA A C 1
ATOM 1325 O O . ALA A 1 169 ? -11.443 17.097 -5.580 1.00 94.94 169 ALA A O 1
ATOM 1326 N N . ARG A 1 170 ? -10.342 15.955 -3.996 1.00 94.06 170 ARG A N 1
ATOM 1327 C CA . ARG A 1 170 ? -9.032 16.566 -4.250 1.00 94.06 170 ARG A CA 1
ATOM 1328 C C . ARG A 1 170 ? -8.181 15.691 -5.176 1.00 94.06 170 ARG A C 1
ATOM 1330 O O . ARG A 1 170 ? -7.761 14.601 -4.803 1.00 94.06 170 ARG A O 1
ATOM 1337 N N . ARG A 1 171 ? -7.874 16.211 -6.370 1.00 90.31 171 ARG A N 1
ATOM 1338 C CA . ARG A 1 171 ? -7.012 15.533 -7.356 1.00 90.31 171 ARG A CA 1
ATOM 1339 C C . ARG A 1 171 ? -5.628 15.217 -6.797 1.00 90.31 171 ARG A C 1
ATOM 1341 O O . ARG A 1 171 ? -5.035 16.061 -6.122 1.00 90.31 171 ARG A O 1
ATOM 1348 N N . GLY A 1 172 ? -5.133 14.021 -7.098 1.00 90.94 172 GLY A N 1
ATOM 1349 C CA . GLY A 1 172 ? -3.858 13.496 -6.605 1.00 90.94 172 GLY A CA 1
ATOM 1350 C C . GLY A 1 172 ? -3.794 13.259 -5.090 1.00 90.94 172 GLY A C 1
ATOM 1351 O O . GLY A 1 172 ? -2.718 12.981 -4.576 1.00 90.94 172 GLY A O 1
ATOM 1352 N N . ALA A 1 173 ? -4.901 13.377 -4.347 1.00 95.50 173 ALA A N 1
ATOM 1353 C CA . ALA A 1 173 ? -4.901 13.063 -2.923 1.00 95.50 173 ALA A CA 1
ATOM 1354 C C . ALA A 1 173 ? -4.944 11.551 -2.687 1.00 95.50 173 ALA A C 1
ATOM 1356 O O . ALA A 1 173 ? -5.662 10.824 -3.380 1.00 95.50 173 ALA A O 1
ATOM 1357 N N . THR A 1 174 ? -4.226 11.104 -1.663 1.00 97.56 174 THR A N 1
ATOM 1358 C CA . THR A 1 174 ? -4.281 9.735 -1.158 1.00 97.56 174 THR A CA 1
ATOM 1359 C C . THR A 1 174 ? -5.070 9.666 0.147 1.00 97.56 174 THR A C 1
ATOM 1361 O O . THR A 1 174 ? -5.124 10.628 0.918 1.00 97.56 174 THR A O 1
ATOM 1364 N N . ALA A 1 175 ? -5.709 8.522 0.369 1.00 98.50 175 ALA A N 1
ATOM 1365 C CA . ALA A 1 175 ? -6.147 8.075 1.685 1.00 98.50 175 ALA A CA 1
ATOM 1366 C C . ALA A 1 175 ? -5.236 6.924 2.124 1.00 98.50 175 ALA A C 1
ATOM 1368 O O . ALA A 1 175 ? -4.724 6.197 1.271 1.00 98.50 175 ALA A O 1
ATOM 1369 N N . GLU A 1 176 ? -5.015 6.776 3.428 1.00 98.75 176 GLU A N 1
ATOM 1370 C CA . GLU A 1 176 ? -4.036 5.839 3.980 1.00 98.75 176 GLU A CA 1
ATOM 1371 C C . GLU A 1 176 ? -4.531 5.188 5.274 1.00 98.75 176 GLU A C 1
ATOM 1373 O O . GLU A 1 176 ? -5.109 5.840 6.150 1.00 98.75 176 GLU A O 1
ATOM 1378 N N . VAL A 1 177 ? -4.233 3.899 5.412 1.00 98.81 177 VAL A N 1
ATOM 1379 C CA . VAL A 1 177 ? -4.332 3.140 6.654 1.00 98.81 177 VAL A CA 1
ATOM 1380 C C . VAL A 1 177 ? -2.967 2.560 7.034 1.00 98.81 177 VAL A C 1
ATOM 1382 O O . VAL A 1 177 ? -2.314 1.890 6.236 1.00 98.81 177 VAL A O 1
ATOM 1385 N N . ASP A 1 178 ? -2.560 2.772 8.285 1.00 98.88 178 ASP A N 1
ATOM 1386 C CA . ASP A 1 178 ? -1.463 2.039 8.923 1.00 98.88 178 ASP A CA 1
ATOM 1387 C C . ASP A 1 178 ? -2.035 1.237 10.095 1.00 98.88 178 ASP A C 1
ATOM 1389 O O . ASP A 1 178 ? -2.483 1.788 11.104 1.00 98.88 178 ASP A O 1
ATOM 1393 N N . ALA A 1 179 ? -2.093 -0.081 9.931 1.00 98.81 179 ALA A N 1
ATOM 1394 C CA . ALA A 1 179 ? -2.745 -0.994 10.851 1.00 98.81 179 ALA A CA 1
ATOM 1395 C C . ALA A 1 179 ? -1.769 -2.082 11.298 1.00 98.81 179 ALA A C 1
ATOM 1397 O O . ALA A 1 179 ? -1.197 -2.800 10.482 1.00 98.81 179 ALA A O 1
ATOM 1398 N N . ARG A 1 180 ? -1.584 -2.238 12.607 1.00 98.69 180 ARG A N 1
ATOM 1399 C CA . ARG A 1 180 ? -0.640 -3.201 13.173 1.00 98.69 180 ARG A CA 1
ATOM 1400 C C . ARG A 1 180 ? -1.282 -4.020 14.274 1.00 98.69 180 ARG A C 1
ATOM 1402 O O . ARG A 1 180 ? -1.528 -3.507 15.363 1.00 98.69 180 ARG A O 1
ATOM 1409 N N . SER A 1 181 ? -1.513 -5.298 14.003 1.00 98.56 181 SER A N 1
ATOM 1410 C CA . SER A 1 181 ? -1.909 -6.276 15.003 1.00 98.56 181 SER A CA 1
ATOM 1411 C C . SER A 1 181 ? -0.685 -6.828 15.720 1.00 98.56 181 SER A C 1
ATOM 1413 O O . SER A 1 181 ? 0.175 -7.473 15.123 1.00 98.56 181 SER A O 1
ATOM 1415 N N . TYR A 1 182 ? -0.627 -6.628 17.031 1.00 98.06 182 TYR A N 1
ATOM 1416 C CA . TYR A 1 182 ? 0.346 -7.311 17.878 1.00 98.06 182 TYR A CA 1
ATOM 1417 C C . TYR A 1 182 ? -0.183 -8.668 18.356 1.00 98.06 182 TYR A C 1
ATOM 1419 O O . TYR A 1 182 ? 0.585 -9.468 18.886 1.00 98.06 182 TYR A O 1
ATOM 1427 N N . ALA A 1 183 ? -1.468 -8.959 18.122 1.00 97.38 183 ALA A N 1
ATOM 1428 C CA . ALA A 1 183 ? -2.064 -10.271 18.361 1.00 97.38 183 ALA A CA 1
ATOM 1429 C C . ALA A 1 183 ? -1.662 -11.295 17.283 1.00 97.38 183 ALA A C 1
ATOM 1431 O O . ALA A 1 183 ? -1.660 -12.498 17.530 1.00 97.38 183 ALA A O 1
ATOM 1432 N N . ARG A 1 184 ? -1.258 -10.809 16.105 1.00 96.56 184 ARG A N 1
ATOM 1433 C CA . ARG A 1 184 ? -0.604 -11.576 15.041 1.00 96.56 184 ARG A CA 1
ATOM 1434 C C . ARG A 1 184 ? 0.688 -10.856 14.642 1.00 96.56 184 ARG A C 1
ATOM 1436 O O . ARG A 1 184 ? 0.710 -10.195 13.614 1.00 96.56 184 ARG A O 1
ATOM 1443 N N . PRO A 1 185 ? 1.753 -10.905 15.451 1.00 96.69 185 PRO A N 1
ATOM 1444 C CA . PRO A 1 185 ? 2.936 -10.114 15.167 1.00 96.69 185 PRO A CA 1
ATOM 1445 C C . PRO A 1 185 ? 3.738 -10.731 14.012 1.00 96.69 185 PRO A C 1
ATOM 1447 O O . PRO A 1 185 ? 3.887 -11.952 13.921 1.00 96.69 185 PRO A O 1
ATOM 1450 N N . ASP A 1 186 ? 4.299 -9.882 13.155 1.00 95.88 186 ASP A N 1
ATOM 1451 C CA . ASP A 1 186 ? 5.263 -10.326 12.150 1.00 95.88 186 ASP A CA 1
ATOM 1452 C C . ASP A 1 186 ? 6.545 -10.846 12.813 1.00 95.88 186 ASP A C 1
ATOM 1454 O O . ASP A 1 186 ? 6.955 -10.314 13.853 1.00 95.88 186 ASP A O 1
ATOM 1458 N N . PRO A 1 187 ? 7.226 -11.843 12.219 1.00 95.00 187 PRO A N 1
ATOM 1459 C CA . PRO A 1 187 ? 8.536 -12.260 12.689 1.00 95.00 187 PRO A CA 1
ATOM 1460 C C . PRO A 1 187 ? 9.510 -11.082 12.747 1.00 95.00 187 PRO A C 1
ATOM 1462 O O . PRO A 1 187 ? 9.535 -10.209 11.870 1.00 95.00 187 PRO A O 1
ATOM 1465 N N . MET A 1 188 ? 10.361 -11.087 13.770 1.00 95.62 188 MET A N 1
ATOM 1466 C CA . MET A 1 188 ? 11.466 -10.144 13.844 1.00 95.62 188 MET A CA 1
ATOM 1467 C C . MET A 1 188 ? 12.407 -10.395 12.670 1.00 95.62 188 MET A C 1
ATOM 1469 O O . MET A 1 188 ? 12.723 -11.546 12.357 1.00 95.62 188 MET A O 1
ATOM 1473 N N . HIS A 1 189 ? 12.868 -9.323 12.036 1.00 96.12 189 HIS A N 1
ATOM 1474 C CA . HIS A 1 189 ? 13.792 -9.408 10.918 1.00 96.12 189 HIS A CA 1
ATOM 1475 C C . HIS A 1 189 ? 14.851 -8.311 10.967 1.00 96.12 189 HIS A C 1
ATOM 1477 O O . HIS A 1 189 ? 14.636 -7.224 11.507 1.00 96.12 189 HIS A O 1
ATOM 1483 N N . SER A 1 190 ? 15.979 -8.597 10.329 1.00 96.19 190 SER A N 1
ATOM 1484 C CA . SER A 1 190 ? 17.058 -7.654 10.072 1.00 96.19 190 SER A CA 1
ATOM 1485 C C . SER A 1 190 ? 17.231 -7.459 8.575 1.00 96.19 190 SER A C 1
ATOM 1487 O O . SER A 1 190 ? 17.040 -8.376 7.774 1.00 96.19 190 SER A O 1
ATOM 1489 N N . ILE A 1 191 ? 17.613 -6.242 8.199 1.00 97.25 191 ILE A N 1
ATOM 1490 C CA . ILE A 1 191 ? 17.858 -5.886 6.805 1.00 97.25 191 ILE A CA 1
ATOM 1491 C C . ILE A 1 191 ? 19.224 -6.426 6.367 1.00 97.25 191 ILE A C 1
ATOM 1493 O O . ILE A 1 191 ? 20.243 -6.237 7.042 1.00 97.25 191 ILE A O 1
ATOM 1497 N N . ARG A 1 192 ? 19.252 -7.061 5.196 1.00 97.38 192 ARG A N 1
ATOM 1498 C CA . ARG A 1 192 ? 20.453 -7.444 4.457 1.00 97.38 192 ARG A CA 1
ATOM 1499 C C . ARG A 1 192 ? 20.511 -6.655 3.164 1.00 97.38 192 ARG A C 1
ATOM 1501 O O . ARG A 1 192 ? 19.504 -6.504 2.493 1.00 97.38 192 ARG A O 1
ATOM 1508 N N . ARG A 1 193 ? 21.693 -6.124 2.852 1.00 97.19 193 ARG A N 1
ATOM 1509 C CA . ARG A 1 193 ? 21.946 -5.417 1.599 1.00 97.19 193 ARG A CA 1
ATOM 1510 C C . ARG A 1 193 ? 23.040 -6.133 0.837 1.00 97.19 193 ARG A C 1
ATOM 1512 O O . ARG A 1 193 ? 24.102 -6.409 1.400 1.00 97.19 193 ARG A O 1
ATOM 1519 N N . HIS A 1 194 ? 22.779 -6.381 -0.434 1.00 96.25 194 HIS A N 1
ATOM 1520 C CA . HIS A 1 194 ? 23.705 -7.000 -1.363 1.00 96.25 194 HIS A CA 1
ATOM 1521 C C . HIS A 1 194 ? 23.935 -6.058 -2.537 1.00 96.25 194 HIS A C 1
ATOM 1523 O O . HIS A 1 194 ? 23.063 -5.286 -2.932 1.00 96.25 194 HIS A O 1
ATOM 1529 N N . ARG A 1 195 ? 25.153 -6.087 -3.066 1.00 96.31 195 ARG A N 1
ATOM 1530 C CA . ARG A 1 195 ? 25.524 -5.391 -4.293 1.00 96.31 195 ARG A CA 1
ATOM 1531 C C . ARG A 1 195 ? 26.443 -6.293 -5.075 1.00 96.31 195 ARG A C 1
ATOM 1533 O O . ARG A 1 195 ? 27.247 -7.010 -4.476 1.00 96.31 195 ARG A O 1
ATOM 1540 N N . GLY A 1 196 ? 26.363 -6.226 -6.388 1.00 94.06 196 GLY A N 1
ATOM 1541 C CA . GLY A 1 196 ? 27.243 -7.023 -7.215 1.00 94.06 196 GLY A CA 1
ATOM 1542 C C . GLY A 1 196 ? 27.117 -6.713 -8.688 1.00 94.06 196 GLY A C 1
ATOM 1543 O O . GLY A 1 196 ? 26.550 -5.702 -9.099 1.00 94.06 196 GLY A O 1
ATOM 1544 N N . PHE A 1 197 ? 27.700 -7.611 -9.465 1.00 92.12 197 PHE A N 1
ATOM 1545 C CA . PHE A 1 197 ? 27.799 -7.527 -10.908 1.00 92.12 197 PHE A CA 1
ATOM 1546 C C . PHE A 1 197 ? 27.069 -8.717 -11.522 1.00 92.12 197 PHE A C 1
ATOM 1548 O O . PHE A 1 197 ? 27.218 -9.842 -11.044 1.00 92.12 197 PHE A O 1
ATOM 1555 N N . VAL A 1 198 ? 26.292 -8.461 -12.569 1.00 87.75 198 VAL A N 1
ATOM 1556 C CA . VAL A 1 198 ? 25.673 -9.483 -13.412 1.00 87.75 198 VAL A CA 1
ATOM 1557 C C . VAL A 1 198 ? 26.592 -9.652 -14.624 1.00 87.75 198 VAL A C 1
ATOM 1559 O O . VAL A 1 198 ? 26.583 -8.789 -15.497 1.00 87.75 198 VAL A O 1
ATOM 1562 N N . PRO A 1 199 ? 27.424 -10.709 -14.692 1.00 81.00 199 PRO A N 1
ATOM 1563 C CA . PRO A 1 199 ? 28.431 -10.855 -15.747 1.00 81.00 199 PRO A CA 1
ATOM 1564 C C . PRO A 1 199 ? 27.863 -11.347 -17.082 1.00 81.00 199 PRO A C 1
ATOM 1566 O O . PRO A 1 199 ? 28.618 -11.514 -18.038 1.00 81.00 199 PRO A O 1
ATOM 1569 N N . HIS A 1 200 ? 26.564 -11.636 -17.136 1.00 75.62 200 HIS A N 1
ATOM 1570 C CA . HIS A 1 200 ? 25.913 -12.192 -18.312 1.00 75.62 200 HIS A CA 1
ATOM 1571 C C . HIS A 1 200 ? 25.852 -11.161 -19.448 1.00 75.62 200 HIS A C 1
ATOM 1573 O O . HIS A 1 200 ? 25.633 -9.975 -19.223 1.00 75.62 200 HIS A O 1
ATOM 1579 N N . PHE A 1 201 ? 26.026 -11.642 -20.680 1.00 71.50 201 PHE A N 1
ATOM 1580 C CA . PHE A 1 201 ? 25.840 -10.873 -21.921 1.00 71.50 201 PHE A CA 1
ATOM 1581 C C . PHE A 1 201 ? 24.437 -11.096 -22.497 1.00 71.50 201 PHE A C 1
ATOM 1583 O O . PHE A 1 201 ? 24.226 -11.142 -23.717 1.00 71.50 201 PHE A O 1
ATOM 1590 N N . ASP A 1 202 ? 23.492 -11.272 -21.579 1.00 68.88 202 ASP A N 1
ATOM 1591 C CA . ASP A 1 202 ? 22.078 -11.374 -21.858 1.00 68.88 202 ASP A CA 1
ATOM 1592 C C . ASP A 1 202 ? 21.285 -10.662 -20.743 1.00 68.88 202 ASP A C 1
ATOM 1594 O O . ASP A 1 202 ? 21.049 -11.280 -19.700 1.00 68.88 202 ASP A O 1
ATOM 1598 N N . PRO A 1 203 ? 20.985 -9.345 -20.849 1.00 72.56 203 PRO A N 1
ATOM 1599 C CA . PRO A 1 203 ? 21.203 -8.402 -21.962 1.00 72.56 203 PRO A CA 1
ATOM 1600 C C . PRO A 1 203 ? 22.658 -7.908 -22.105 1.00 72.56 203 PRO A C 1
ATOM 1602 O O . PRO A 1 203 ? 23.445 -8.520 -22.821 1.00 72.56 203 PRO A O 1
ATOM 1605 N N . THR A 1 204 ? 23.078 -6.859 -21.406 1.00 84.44 204 THR A N 1
ATOM 1606 C CA . THR A 1 204 ? 24.494 -6.505 -21.213 1.00 84.44 204 THR A CA 1
ATOM 1607 C C . THR A 1 204 ? 24.885 -6.720 -19.758 1.00 84.44 204 THR A C 1
ATOM 1609 O O . THR A 1 204 ? 24.012 -6.857 -18.898 1.00 84.44 204 THR A O 1
ATOM 1612 N N . PRO A 1 205 ? 26.188 -6.753 -19.432 1.00 89.44 205 PRO A N 1
ATOM 1613 C CA . PRO A 1 205 ? 26.588 -6.869 -18.044 1.00 89.44 205 PRO A CA 1
ATOM 1614 C C . PRO A 1 205 ? 26.018 -5.731 -17.190 1.00 89.44 205 PRO A C 1
ATOM 1616 O O . PRO A 1 205 ? 26.123 -4.554 -17.540 1.00 89.44 205 PRO A O 1
ATOM 1619 N N . GLY A 1 206 ? 25.414 -6.099 -16.065 1.00 91.75 206 GLY A N 1
ATOM 1620 C CA . GLY A 1 206 ? 24.670 -5.193 -15.196 1.00 91.75 206 GLY A CA 1
ATOM 1621 C C . GLY A 1 206 ? 25.297 -5.023 -13.817 1.00 91.75 206 GLY A C 1
ATOM 1622 O O . GLY A 1 206 ? 26.186 -5.768 -13.402 1.00 91.75 206 GLY A O 1
ATOM 1623 N N . LEU A 1 207 ? 24.797 -4.049 -13.068 1.00 94.62 207 LEU A N 1
ATOM 1624 C CA . LEU A 1 207 ? 25.091 -3.856 -11.650 1.00 94.62 207 LEU A CA 1
ATOM 1625 C C . LEU A 1 207 ? 23.802 -4.032 -10.869 1.00 94.62 207 LEU A C 1
ATOM 1627 O O . LEU A 1 207 ? 22.799 -3.424 -11.231 1.00 94.62 207 LEU A O 1
ATOM 1631 N N . TYR A 1 208 ? 23.827 -4.809 -9.789 1.00 95.00 208 TYR A N 1
ATOM 1632 C CA . TYR A 1 208 ? 22.649 -4.961 -8.944 1.00 95.00 208 TYR A CA 1
ATOM 1633 C C . TYR A 1 208 ? 22.865 -4.396 -7.545 1.00 95.00 208 TYR A C 1
ATOM 1635 O O . TYR A 1 208 ? 23.963 -4.456 -6.984 1.00 95.00 208 TYR A O 1
ATOM 1643 N N . THR A 1 209 ? 21.787 -3.866 -6.978 1.00 96.94 209 THR A N 1
ATOM 1644 C CA . THR A 1 209 ? 21.624 -3.632 -5.542 1.00 96.94 209 THR A CA 1
ATOM 1645 C C . THR A 1 209 ? 20.365 -4.344 -5.088 1.00 96.94 209 THR A C 1
ATOM 1647 O O . THR A 1 209 ? 19.368 -4.365 -5.801 1.00 96.94 209 THR A O 1
ATOM 1650 N N . GLU A 1 210 ? 20.415 -4.945 -3.913 1.00 96.94 210 GLU A N 1
ATOM 1651 C CA . GLU A 1 210 ? 19.334 -5.764 -3.390 1.00 96.94 210 GLU A CA 1
ATOM 1652 C C . GLU A 1 210 ? 19.207 -5.550 -1.888 1.00 96.94 210 GLU A C 1
ATOM 1654 O O . GLU A 1 210 ? 20.211 -5.414 -1.177 1.00 96.94 210 GLU A O 1
ATOM 1659 N N . LEU A 1 211 ? 17.966 -5.497 -1.421 1.00 97.69 211 LEU A N 1
ATOM 1660 C CA . LEU A 1 211 ? 17.601 -5.438 -0.019 1.00 97.69 211 LEU A CA 1
ATOM 1661 C C . LEU A 1 211 ? 16.681 -6.613 0.277 1.00 97.69 211 LEU A C 1
ATOM 1663 O O . LEU A 1 211 ? 15.612 -6.727 -0.313 1.00 97.69 211 LEU A O 1
ATOM 1667 N N . ASP A 1 212 ? 17.077 -7.430 1.247 1.00 95.75 212 ASP A N 1
ATOM 1668 C CA . ASP A 1 212 ? 16.288 -8.551 1.739 1.00 95.75 212 ASP A CA 1
ATOM 1669 C C . ASP A 1 212 ? 16.120 -8.524 3.256 1.00 95.75 212 ASP A C 1
ATOM 1671 O O . ASP A 1 212 ? 16.833 -7.834 3.993 1.00 95.75 212 ASP A O 1
ATOM 1675 N N . TRP A 1 213 ? 15.161 -9.309 3.740 1.00 96.00 213 TRP A N 1
ATOM 1676 C CA . TRP A 1 213 ? 14.943 -9.526 5.165 1.00 96.00 213 TRP A CA 1
ATOM 1677 C C . TRP A 1 213 ? 15.451 -10.894 5.581 1.00 96.00 213 TRP A C 1
ATOM 1679 O O . TRP A 1 213 ? 15.101 -11.915 4.993 1.00 96.00 213 TRP A O 1
ATOM 1689 N N . ARG A 1 214 ? 16.219 -10.921 6.667 1.00 95.94 214 ARG A N 1
ATOM 1690 C CA . ARG A 1 214 ? 16.550 -12.155 7.368 1.00 95.94 214 ARG A CA 1
ATOM 1691 C C . ARG A 1 214 ? 15.693 -12.255 8.619 1.00 95.94 214 ARG A C 1
ATOM 1693 O O . ARG A 1 214 ? 15.797 -11.397 9.488 1.00 95.94 214 ARG A O 1
ATOM 1700 N N . VAL A 1 215 ? 14.893 -13.313 8.722 1.00 95.19 215 VAL A N 1
ATOM 1701 C CA . VAL A 1 215 ? 14.121 -13.610 9.936 1.00 95.19 215 VAL A CA 1
ATOM 1702 C C . VAL A 1 215 ? 15.083 -13.948 11.075 1.00 95.19 215 VAL A C 1
ATOM 1704 O O . VAL A 1 215 ? 15.907 -14.852 10.948 1.00 95.19 215 VAL A O 1
ATOM 1707 N N . ASP A 1 216 ? 14.974 -13.216 12.179 1.00 95.31 216 ASP A N 1
ATOM 1708 C CA . ASP A 1 216 ? 15.818 -13.377 13.366 1.00 95.31 216 ASP A CA 1
ATOM 1709 C C . ASP A 1 216 ? 15.097 -14.129 14.502 1.00 95.31 216 ASP A C 1
ATOM 1711 O O . ASP A 1 216 ? 15.751 -14.636 15.412 1.00 95.31 216 ASP A O 1
ATOM 1715 N N . GLY A 1 217 ? 13.764 -14.241 14.456 1.00 95.06 217 GLY A N 1
ATOM 1716 C CA . GLY A 1 217 ? 12.988 -15.007 15.433 1.00 95.06 217 GLY A CA 1
ATOM 1717 C C . GLY A 1 217 ? 11.510 -14.611 15.507 1.00 95.06 217 GLY A C 1
ATOM 1718 O O . GLY A 1 217 ? 11.068 -13.700 14.801 1.00 95.06 217 GLY A O 1
ATOM 1719 N N . PRO A 1 218 ? 10.723 -15.289 16.359 1.00 96.12 218 PRO A N 1
ATOM 1720 C CA . PRO A 1 218 ? 9.334 -14.923 16.601 1.00 96.12 218 PRO A CA 1
ATOM 1721 C C . PRO A 1 218 ? 9.235 -13.619 17.404 1.00 96.12 218 PRO A C 1
ATOM 1723 O O . PRO A 1 218 ? 10.079 -13.329 18.251 1.00 96.12 218 PRO A O 1
ATOM 1726 N N . ALA A 1 219 ? 8.167 -12.860 17.173 1.00 95.44 219 ALA A N 1
ATOM 1727 C CA . ALA A 1 219 ? 7.800 -11.707 17.988 1.00 95.44 219 ALA A CA 1
ATOM 1728 C C . ALA A 1 219 ? 6.741 -12.096 19.045 1.00 95.44 219 ALA A C 1
ATOM 1730 O O . ALA A 1 219 ? 5.955 -13.019 18.814 1.00 95.44 219 ALA A O 1
ATOM 1731 N N . PRO A 1 220 ? 6.702 -11.422 20.209 1.00 94.38 220 PRO A N 1
ATOM 1732 C CA . PRO A 1 220 ? 5.720 -11.710 21.250 1.00 94.38 220 PRO A CA 1
ATOM 1733 C C . PRO A 1 220 ? 4.305 -11.307 20.822 1.00 94.38 220 PRO A C 1
ATOM 1735 O O . PRO A 1 220 ? 4.095 -10.218 20.288 1.00 94.38 220 PRO A O 1
ATOM 1738 N N . VAL A 1 221 ? 3.337 -12.176 21.117 1.00 96.19 221 VAL A N 1
ATOM 1739 C CA . VAL A 1 221 ? 1.905 -11.915 20.919 1.00 96.19 221 VAL A CA 1
ATOM 1740 C C . VAL A 1 221 ? 1.393 -11.019 22.045 1.00 96.19 221 VAL A C 1
ATOM 1742 O O . VAL A 1 221 ? 1.583 -11.334 23.220 1.00 96.19 221 VAL A O 1
ATOM 1745 N N . LEU A 1 222 ? 0.725 -9.920 21.695 1.00 97.06 222 LEU A N 1
ATOM 1746 C CA . LEU A 1 222 ? 0.151 -8.964 22.642 1.00 97.06 222 LEU A CA 1
ATOM 1747 C C . LEU A 1 222 ? -1.318 -8.674 22.295 1.00 97.06 222 LEU A C 1
ATOM 1749 O O . LEU A 1 222 ? -1.674 -8.637 21.119 1.00 97.06 222 LEU A O 1
ATOM 1753 N N . PRO A 1 223 ? -2.187 -8.428 23.291 1.00 96.88 223 PRO A N 1
ATOM 1754 C CA . PRO A 1 223 ? -3.630 -8.307 23.093 1.00 96.88 223 PRO A CA 1
ATOM 1755 C C . PRO A 1 223 ? -4.064 -6.930 22.581 1.00 96.88 223 PRO A C 1
ATOM 1757 O O . PRO A 1 223 ? -5.033 -6.358 23.079 1.00 96.88 223 PRO A O 1
ATOM 1760 N N . TYR A 1 224 ? -3.351 -6.362 21.611 1.00 97.19 224 TYR A N 1
ATOM 1761 C CA . TYR A 1 224 ? -3.734 -5.077 21.045 1.00 97.19 224 TYR A CA 1
ATOM 1762 C C . TYR A 1 224 ? -3.390 -4.927 19.564 1.00 97.19 224 TYR A C 1
ATOM 1764 O O . TYR A 1 224 ? -2.511 -5.593 19.016 1.00 97.19 224 TYR A O 1
ATOM 1772 N N . LEU A 1 225 ? -4.099 -4.004 18.930 1.00 98.69 225 LEU A N 1
ATOM 1773 C CA . LEU A 1 225 ? -3.896 -3.544 17.568 1.00 98.69 225 LEU A CA 1
ATOM 1774 C C . LEU A 1 225 ? -3.813 -2.016 17.582 1.00 98.69 225 LEU A C 1
ATOM 1776 O O . LEU A 1 225 ? -4.496 -1.361 18.368 1.00 98.69 225 LEU A O 1
ATOM 1780 N N . THR A 1 226 ? -2.988 -1.434 16.721 1.00 98.88 226 THR A N 1
ATOM 1781 C CA . THR A 1 226 ? -3.002 0.010 16.450 1.00 98.88 226 THR A CA 1
ATOM 1782 C C . THR A 1 226 ? -3.532 0.258 15.050 1.00 98.88 226 THR A C 1
ATOM 1784 O O . THR A 1 226 ? -3.111 -0.422 14.120 1.00 98.88 226 THR A O 1
ATOM 1787 N N . LEU A 1 227 ? -4.432 1.223 14.902 1.00 98.81 227 LEU A N 1
ATOM 1788 C CA . LEU A 1 227 ? -5.049 1.593 13.637 1.00 98.81 227 LEU A CA 1
ATOM 1789 C C . LEU A 1 227 ? -4.949 3.107 13.457 1.00 98.81 227 LEU A C 1
ATOM 1791 O O . LEU A 1 227 ? -5.559 3.869 14.206 1.00 98.81 227 LEU A O 1
ATOM 1795 N N . ARG A 1 228 ? -4.170 3.545 12.474 1.00 98.94 228 ARG A N 1
ATOM 1796 C CA . ARG A 1 228 ? -4.033 4.947 12.089 1.00 98.94 228 ARG A CA 1
ATOM 1797 C C . ARG A 1 228 ? -4.707 5.165 10.744 1.00 98.94 228 ARG A C 1
ATOM 1799 O O . ARG A 1 228 ? -4.406 4.455 9.792 1.00 98.94 228 ARG A O 1
ATOM 1806 N N . LEU A 1 229 ? -5.597 6.144 10.694 1.00 98.88 229 LEU A N 1
ATOM 1807 C CA . LEU A 1 229 ? -6.430 6.469 9.548 1.00 98.88 229 LEU A CA 1
ATOM 1808 C C . LEU A 1 229 ? -6.158 7.912 9.125 1.00 98.88 229 LEU A C 1
ATOM 1810 O O . LEU A 1 229 ? -6.270 8.831 9.941 1.00 98.88 229 LEU A O 1
ATOM 1814 N N . THR A 1 230 ? -5.796 8.090 7.858 1.00 98.81 230 THR A N 1
ATOM 1815 C CA . THR A 1 230 ? -5.595 9.398 7.232 1.00 98.81 230 THR A CA 1
ATOM 1816 C C . THR A 1 230 ? -6.530 9.494 6.031 1.00 98.81 230 THR A C 1
ATOM 1818 O O . THR A 1 230 ? -6.345 8.792 5.037 1.00 98.81 230 THR A O 1
ATOM 1821 N N . GLY A 1 231 ? -7.561 10.330 6.118 1.00 98.62 231 GLY A N 1
ATOM 1822 C CA . GLY A 1 231 ? -8.541 10.514 5.053 1.00 98.62 231 GLY A CA 1
ATOM 1823 C C . GLY A 1 231 ? -9.467 9.319 4.803 1.00 98.62 231 GLY A C 1
ATOM 1824 O O . GLY A 1 231 ? -9.974 9.181 3.689 1.00 98.62 231 GLY A O 1
ATOM 1825 N N . VAL A 1 232 ? -9.675 8.446 5.794 1.00 98.81 232 VAL A N 1
ATOM 1826 C CA . VAL A 1 232 ? -10.477 7.214 5.672 1.00 98.81 232 VAL A CA 1
ATOM 1827 C C . VAL A 1 232 ? -11.835 7.392 6.351 1.00 98.81 232 VAL A C 1
ATOM 1829 O O . VAL A 1 232 ? -11.906 7.579 7.561 1.00 98.81 232 VAL A O 1
ATOM 1832 N N . ALA A 1 233 ? -12.917 7.271 5.582 1.00 98.62 233 ALA A N 1
ATOM 1833 C CA . ALA A 1 233 ? -14.288 7.361 6.086 1.00 98.62 233 ALA A CA 1
ATOM 1834 C C . ALA A 1 233 ? -14.816 6.032 6.626 1.00 98.62 233 ALA A C 1
ATOM 1836 O O . ALA A 1 233 ? -15.607 6.024 7.569 1.00 98.62 233 ALA A O 1
ATOM 1837 N N . SER A 1 234 ? -14.411 4.903 6.045 1.00 98.62 234 SER A N 1
ATOM 1838 C CA . SER A 1 234 ? -14.803 3.596 6.567 1.00 98.62 234 SER A CA 1
ATOM 1839 C C . SER A 1 234 ? -13.822 2.493 6.217 1.00 98.62 234 SER A C 1
ATOM 1841 O O . SER A 1 234 ? -13.117 2.566 5.210 1.00 98.62 234 SER A O 1
ATOM 1843 N N . LEU A 1 235 ? -13.813 1.457 7.051 1.00 98.81 235 LEU A N 1
ATOM 1844 C CA . LEU A 1 235 ? -13.185 0.172 6.764 1.00 98.81 235 LEU A CA 1
ATOM 1845 C C . LEU A 1 235 ? -13.822 -0.939 7.605 1.00 98.81 235 LEU A C 1
ATOM 1847 O O . LEU A 1 235 ? -14.442 -0.692 8.641 1.00 98.81 235 LEU A O 1
ATOM 1851 N N . THR A 1 236 ? -13.590 -2.176 7.193 1.00 98.88 236 THR A N 1
ATOM 1852 C CA . THR A 1 236 ? -13.850 -3.376 7.982 1.00 98.88 236 THR A CA 1
ATOM 1853 C C . THR A 1 236 ? -12.534 -3.945 8.496 1.00 98.88 236 THR A C 1
ATOM 1855 O O . THR A 1 236 ? -11.568 -4.064 7.745 1.00 98.88 236 THR A O 1
ATOM 1858 N N . VAL A 1 237 ? -12.500 -4.309 9.777 1.00 98.75 237 VAL A N 1
ATOM 1859 C CA . VAL A 1 237 ? -11.415 -5.057 10.418 1.00 98.75 237 VAL A CA 1
ATOM 1860 C C . VAL A 1 237 ? -11.928 -6.460 10.716 1.00 98.75 237 VAL A C 1
ATOM 1862 O O . VAL A 1 237 ? -12.836 -6.631 11.530 1.00 98.75 237 VAL A O 1
ATOM 1865 N N . ASP A 1 238 ? -11.335 -7.468 10.085 1.00 98.56 238 ASP A N 1
ATOM 1866 C CA . ASP A 1 238 ? -11.567 -8.867 10.438 1.00 98.56 238 ASP A CA 1
ATOM 1867 C C . ASP A 1 238 ? -10.761 -9.206 11.700 1.00 98.56 238 ASP A C 1
ATOM 1869 O O . ASP A 1 238 ? -9.537 -9.374 11.661 1.00 98.56 238 ASP A O 1
ATOM 1873 N N . VAL A 1 239 ? -11.438 -9.259 12.852 1.00 97.50 239 VAL A N 1
ATOM 1874 C CA . VAL A 1 239 ? -10.775 -9.434 14.151 1.00 97.50 239 VAL A CA 1
ATOM 1875 C C . VAL A 1 239 ? -10.228 -10.848 14.351 1.00 97.50 239 VAL A C 1
ATOM 1877 O O . VAL A 1 239 ? -9.304 -11.038 15.148 1.00 97.50 239 VAL A O 1
ATOM 1880 N N . GLU A 1 240 ? -10.757 -11.840 13.633 1.00 96.31 240 GLU A N 1
ATOM 1881 C CA . GLU A 1 240 ? -10.255 -13.212 13.660 1.00 96.31 240 GLU A CA 1
ATOM 1882 C C . GLU A 1 240 ? -8.958 -13.308 12.864 1.00 96.31 240 GLU A C 1
ATOM 1884 O O . GLU A 1 240 ? -7.927 -13.748 13.387 1.00 96.31 240 GLU A O 1
ATOM 1889 N N . ARG A 1 241 ? -8.963 -12.807 11.627 1.00 97.62 241 ARG A N 1
ATOM 1890 C CA . ARG A 1 241 ? -7.770 -12.787 10.778 1.00 97.62 241 ARG A CA 1
ATOM 1891 C C . ARG A 1 241 ? -6.694 -11.859 11.322 1.00 97.62 241 ARG A C 1
ATOM 1893 O O . ARG A 1 241 ? -5.522 -12.215 11.248 1.00 97.62 241 ARG A O 1
ATOM 1900 N N . ALA A 1 242 ? -7.053 -10.770 12.000 1.00 98.00 242 ALA A N 1
ATOM 1901 C CA . ALA A 1 242 ? -6.107 -9.952 12.759 1.00 98.00 242 ALA A CA 1
ATOM 1902 C C . ALA A 1 242 ? -5.569 -10.648 14.033 1.00 98.00 242 ALA A C 1
ATOM 1904 O O . ALA A 1 242 ? -4.643 -10.138 14.658 1.00 98.00 242 ALA A O 1
ATOM 1905 N N . GLY A 1 243 ? -6.105 -11.805 14.437 1.00 96.62 243 GLY A N 1
ATOM 1906 C CA . GLY A 1 243 ? -5.650 -12.600 15.588 1.00 96.62 243 GLY A CA 1
ATOM 1907 C C . GLY A 1 243 ? -6.254 -12.203 16.940 1.00 96.62 243 GLY A C 1
ATOM 1908 O O . GLY A 1 243 ? -6.023 -12.891 17.936 1.00 96.62 243 GLY A O 1
ATOM 1909 N N . LEU A 1 244 ? -7.063 -11.143 16.992 1.00 96.44 244 LEU A N 1
ATOM 1910 C CA . LEU A 1 244 ? -7.648 -10.607 18.226 1.00 96.44 244 LEU A CA 1
ATOM 1911 C C . LEU A 1 244 ? -8.698 -11.555 18.826 1.00 96.44 244 LEU A C 1
ATOM 1913 O O . LEU A 1 244 ? -8.741 -11.732 20.042 1.00 96.44 244 LEU A O 1
ATOM 1917 N N . ALA A 1 245 ? -9.499 -12.217 17.984 1.00 89.88 245 ALA A N 1
ATOM 1918 C CA . ALA A 1 245 ? -10.597 -13.090 18.417 1.00 89.88 245 ALA A CA 1
ATOM 1919 C C . ALA A 1 245 ? -10.152 -14.303 19.262 1.00 89.88 245 ALA A C 1
ATOM 1921 O O . ALA A 1 245 ? -10.910 -14.804 20.096 1.00 89.88 245 ALA A O 1
ATOM 1922 N N . SER A 1 246 ? -8.914 -14.773 19.077 1.00 86.62 246 SER A N 1
ATOM 1923 C CA . SER A 1 246 ? -8.356 -15.899 19.839 1.00 86.62 246 SER A CA 1
ATOM 1924 C C . SER A 1 246 ? -8.035 -15.561 21.300 1.00 86.62 246 SER A C 1
ATOM 1926 O O . SER A 1 246 ? -7.820 -16.462 22.114 1.00 86.62 246 SER A O 1
ATOM 1928 N N . LEU A 1 247 ? -8.022 -14.275 21.655 1.00 89.56 247 LEU A N 1
ATOM 1929 C CA . LEU A 1 247 ? -7.608 -13.808 22.969 1.00 89.56 247 LEU A CA 1
ATOM 1930 C C . LEU A 1 247 ? -8.812 -13.667 23.924 1.00 89.56 247 LEU A C 1
ATOM 1932 O O . LEU A 1 247 ? -9.953 -13.503 23.485 1.00 89.56 247 LEU A O 1
ATOM 1936 N N . PRO A 1 248 ? -8.601 -13.744 25.254 1.00 86.44 248 PRO A N 1
ATOM 1937 C CA . PRO A 1 248 ? -9.676 -13.530 26.231 1.00 86.44 248 PRO A CA 1
ATOM 1938 C C . PRO A 1 248 ? -10.214 -12.093 26.224 1.00 86.44 248 PRO A C 1
ATOM 1940 O O . PRO A 1 248 ? -11.403 -11.861 26.440 1.00 86.44 248 PRO A O 1
ATOM 1943 N N . SER A 1 249 ? -9.322 -11.136 25.978 1.00 92.00 24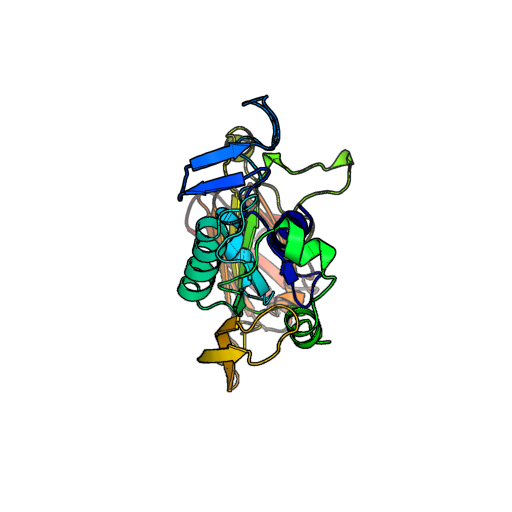9 SER A N 1
ATOM 1944 C CA . SER A 1 249 ? -9.615 -9.713 25.838 1.00 92.00 249 SER A CA 1
ATOM 1945 C C . SER A 1 249 ? -8.571 -9.072 24.937 1.00 92.00 249 SER A C 1
ATOM 1947 O O . SER A 1 249 ? -7.395 -9.435 25.029 1.00 92.00 249 SER A O 1
ATOM 1949 N N . SER A 1 250 ? -8.967 -8.086 24.142 1.00 96.75 250 SER A N 1
ATOM 1950 C CA . SER A 1 250 ? -8.038 -7.317 23.315 1.00 96.75 250 SER A CA 1
ATOM 1951 C C . SER A 1 250 ? -8.524 -5.893 23.071 1.00 96.75 250 SER A C 1
ATOM 1953 O O . SER A 1 250 ? -9.701 -5.591 23.264 1.00 96.75 250 SER A O 1
ATOM 1955 N N . SER A 1 251 ? -7.636 -5.011 22.624 1.00 97.69 251 SER A N 1
ATOM 1956 C CA . SER A 1 251 ? -7.984 -3.630 22.281 1.00 97.69 251 SER A CA 1
ATOM 1957 C C . SER A 1 251 ? -7.497 -3.218 20.895 1.00 97.69 251 SER A C 1
ATOM 1959 O O . SER A 1 251 ? -6.543 -3.766 20.353 1.00 97.69 251 SER A O 1
ATOM 1961 N N . ILE A 1 252 ? -8.162 -2.228 20.313 1.00 98.62 252 ILE A N 1
ATOM 1962 C CA . ILE A 1 252 ? -7.758 -1.548 19.090 1.00 98.62 252 ILE A CA 1
ATOM 1963 C C . ILE A 1 252 ? -7.620 -0.066 19.441 1.00 98.62 252 ILE A C 1
ATOM 1965 O O . ILE A 1 252 ? -8.605 0.598 19.763 1.00 98.62 252 ILE A O 1
ATOM 1969 N N . ALA A 1 253 ? -6.395 0.451 19.414 1.00 98.81 253 ALA A N 1
ATOM 1970 C CA . ALA A 1 253 ? -6.121 1.874 19.561 1.00 98.81 253 ALA A CA 1
ATOM 1971 C C . ALA A 1 253 ? -6.269 2.552 18.196 1.00 98.81 253 ALA A C 1
ATOM 1973 O O . ALA A 1 253 ? -5.481 2.282 17.289 1.00 98.81 253 ALA A O 1
ATOM 1974 N N . VAL A 1 254 ? -7.265 3.423 18.055 1.00 98.88 254 VAL A N 1
ATOM 1975 C CA . VAL A 1 254 ? -7.595 4.109 16.802 1.00 98.88 254 VAL A CA 1
ATOM 1976 C C . VAL A 1 254 ? -7.117 5.556 16.862 1.00 98.88 254 VAL A C 1
ATOM 1978 O O . VAL A 1 254 ? -7.345 6.247 17.855 1.00 98.88 254 VAL A O 1
ATOM 1981 N N . ALA A 1 255 ? -6.469 6.028 15.802 1.00 98.88 255 ALA A N 1
ATOM 1982 C CA . ALA A 1 255 ? -6.168 7.435 15.578 1.00 98.88 255 ALA A CA 1
ATOM 1983 C C . ALA A 1 255 ? -6.650 7.837 14.181 1.0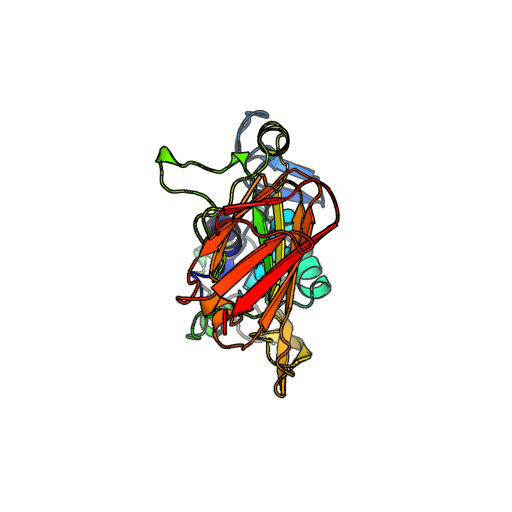0 98.88 255 ALA A C 1
ATOM 1985 O O . ALA A 1 255 ? -6.154 7.286 13.203 1.00 98.88 255 ALA A O 1
ATOM 1986 N N . SER A 1 256 ? -7.581 8.786 14.090 1.00 98.69 256 SER A N 1
ATOM 1987 C CA . SER A 1 256 ? -8.174 9.221 12.820 1.00 98.69 256 SER A CA 1
ATOM 1988 C C . SER A 1 256 ? -8.169 10.740 12.682 1.00 98.69 256 SER A C 1
ATOM 1990 O O . SER A 1 256 ? -8.434 11.454 13.653 1.00 98.69 256 SER A O 1
ATOM 1992 N N . ASP A 1 257 ? -7.873 11.242 11.484 1.00 98.62 257 ASP A N 1
ATOM 1993 C CA . ASP A 1 257 ? -7.975 12.667 11.126 1.00 98.62 257 ASP A CA 1
ATOM 1994 C C . ASP A 1 257 ? -9.359 13.067 10.578 1.00 98.62 257 ASP A C 1
ATOM 1996 O O . ASP A 1 257 ? -9.665 14.250 10.436 1.00 98.62 257 ASP A O 1
ATOM 2000 N N . THR A 1 258 ? -10.203 12.073 10.317 1.00 97.94 258 THR A N 1
ATOM 2001 C CA . THR A 1 258 ? -11.565 12.174 9.790 1.00 97.94 258 THR A CA 1
ATOM 2002 C C . THR A 1 258 ? -12.499 11.334 10.661 1.00 97.94 258 THR A C 1
ATOM 2004 O O . THR A 1 258 ? -12.054 10.458 11.409 1.00 97.94 258 THR A O 1
ATOM 2007 N N . ALA A 1 259 ? -13.799 11.627 10.647 1.00 98.25 259 ALA A N 1
ATOM 2008 C CA . ALA A 1 259 ? -14.759 10.749 11.309 1.00 98.25 259 ALA A CA 1
ATOM 2009 C C . ALA A 1 259 ? -14.840 9.435 10.520 1.00 98.25 259 ALA A C 1
ATOM 2011 O O . ALA A 1 259 ? -15.063 9.469 9.311 1.00 98.25 259 ALA A O 1
ATOM 2012 N N . ALA A 1 260 ? -14.661 8.302 11.198 1.00 98.56 260 ALA A N 1
ATOM 2013 C CA . ALA A 1 260 ? -14.549 6.998 10.559 1.00 98.56 260 ALA A CA 1
ATOM 2014 C C . ALA A 1 260 ? -15.601 6.017 11.087 1.00 98.56 260 ALA A C 1
ATOM 2016 O O . ALA A 1 260 ? -15.882 5.967 12.284 1.00 98.56 260 ALA A O 1
ATOM 2017 N N . GLN A 1 261 ? -16.157 5.194 10.205 1.00 98.81 261 GLN A N 1
ATOM 2018 C CA . GLN A 1 261 ? -16.961 4.033 10.567 1.00 98.81 261 GLN A CA 1
ATOM 2019 C C . GLN A 1 261 ? -16.104 2.769 10.466 1.00 98.81 261 GLN A C 1
ATOM 2021 O O . GLN A 1 261 ? -15.625 2.417 9.390 1.00 98.81 261 GLN A O 1
ATOM 2026 N N . ILE A 1 262 ? -15.913 2.078 11.587 1.00 98.81 262 ILE A N 1
ATOM 2027 C CA . ILE A 1 262 ? -15.132 0.842 11.649 1.00 98.81 262 ILE A CA 1
ATOM 2028 C C . ILE A 1 262 ? -16.077 -0.324 11.899 1.00 98.81 262 ILE A C 1
ATOM 2030 O O . ILE A 1 262 ? -16.660 -0.433 12.977 1.00 98.81 262 ILE A O 1
ATOM 2034 N N . THR A 1 263 ? -16.195 -1.217 10.925 1.00 98.75 263 THR A N 1
ATOM 2035 C CA . THR A 1 263 ? -16.934 -2.472 11.078 1.00 98.75 263 THR A CA 1
ATOM 2036 C C . THR A 1 263 ? -16.002 -3.552 11.609 1.00 98.75 263 THR A C 1
ATOM 2038 O O . THR A 1 263 ? -14.938 -3.796 11.047 1.00 98.75 263 THR A O 1
ATOM 2041 N N . LEU A 1 264 ? -16.391 -4.227 12.684 1.00 98.31 264 LEU A N 1
ATOM 2042 C CA . LEU A 1 264 ? -15.666 -5.367 13.235 1.00 98.31 264 LEU A CA 1
ATOM 2043 C C . LEU A 1 264 ? -16.309 -6.669 12.747 1.00 98.31 264 LEU A C 1
ATOM 2045 O O . LEU A 1 264 ? -17.397 -7.039 13.191 1.00 98.31 264 LEU A O 1
ATOM 2049 N N . ALA A 1 265 ? -15.633 -7.356 11.830 1.00 97.75 265 ALA A N 1
ATOM 2050 C CA . ALA A 1 265 ? -16.039 -8.656 11.302 1.00 97.75 265 ALA A CA 1
ATOM 2051 C C . ALA A 1 265 ? -15.315 -9.801 12.028 1.00 97.75 265 ALA A C 1
ATOM 2053 O O . ALA A 1 265 ? -14.305 -9.577 12.692 1.00 97.75 265 ALA A O 1
ATOM 2054 N N . GLY A 1 266 ? -15.828 -11.030 11.915 1.00 94.94 266 GLY A N 1
ATOM 2055 C CA . GLY A 1 266 ? -15.216 -12.206 12.554 1.00 94.94 266 GLY A CA 1
ATOM 2056 C C . GLY A 1 266 ? -15.298 -12.198 14.087 1.00 94.94 266 GLY A C 1
ATOM 2057 O O . GLY A 1 266 ? -14.484 -12.829 14.757 1.00 94.94 266 GLY A O 1
ATOM 2058 N N . LEU A 1 267 ? -16.247 -11.450 14.665 1.00 93.31 267 LEU A N 1
ATOM 2059 C CA . LEU A 1 267 ? -16.467 -11.421 16.111 1.00 93.31 267 LEU A CA 1
ATOM 2060 C C . LEU A 1 267 ? -17.041 -12.769 16.588 1.00 93.31 267 LEU A C 1
ATOM 2062 O O . LEU A 1 267 ? -18.090 -13.177 16.088 1.00 93.31 267 LEU A O 1
ATOM 2066 N N . PRO A 1 268 ? -16.412 -13.444 17.568 1.00 90.00 268 PRO A N 1
ATOM 2067 C CA . PRO A 1 268 ? -16.997 -14.623 18.198 1.00 90.00 268 PRO A CA 1
ATOM 2068 C C . PRO A 1 268 ? -18.271 -14.286 18.980 1.00 90.00 268 PRO A C 1
ATOM 2070 O O . PRO A 1 268 ? -18.412 -13.180 19.512 1.00 90.00 268 PRO A O 1
ATOM 2073 N N . ASP A 1 269 ? -19.146 -15.278 19.143 1.00 87.88 269 ASP A N 1
ATOM 2074 C CA . ASP A 1 269 ? -20.312 -15.168 20.021 1.00 87.88 269 ASP A CA 1
ATOM 2075 C C . ASP A 1 269 ? -19.903 -14.807 21.461 1.00 87.88 269 ASP A C 1
ATOM 2077 O O . ASP A 1 269 ? -18.898 -15.288 21.994 1.00 87.88 269 ASP A O 1
ATOM 2081 N N . GLY A 1 270 ? -20.705 -13.958 22.111 1.00 86.19 270 GLY A N 1
ATOM 2082 C CA . GLY A 1 270 ? -20.470 -13.535 23.496 1.00 86.19 270 GLY A CA 1
ATOM 2083 C C . GLY A 1 270 ? -19.339 -12.516 23.669 1.00 86.19 270 GLY A C 1
ATOM 2084 O O . GLY A 1 270 ? -18.883 -12.287 24.789 1.00 86.19 270 GLY A O 1
ATOM 2085 N N . LEU A 1 271 ? -18.858 -11.890 22.592 1.00 90.44 271 LEU A N 1
ATOM 2086 C CA . LEU A 1 271 ? -17.876 -10.817 22.681 1.00 90.44 271 LEU A CA 1
ATOM 2087 C C . LEU A 1 271 ? -18.557 -9.439 22.643 1.00 90.44 271 LEU A C 1
ATOM 2089 O O . LEU A 1 271 ? -19.262 -9.096 21.698 1.00 90.44 271 LEU A O 1
ATOM 2093 N N . GLN A 1 272 ? -18.345 -8.636 23.686 1.00 92.94 272 GLN A N 1
ATOM 2094 C CA . GLN A 1 272 ? -18.847 -7.269 23.775 1.00 92.94 272 GLN A CA 1
ATOM 2095 C C . GLN A 1 272 ? -17.827 -6.287 23.193 1.00 92.94 272 GLN A C 1
ATOM 2097 O O . GLN A 1 272 ? -16.652 -6.297 23.576 1.00 92.94 272 GLN A O 1
ATOM 2102 N N . VAL A 1 273 ? -18.304 -5.395 22.326 1.00 96.69 273 VAL A N 1
ATOM 2103 C CA . VAL A 1 273 ? -17.532 -4.276 21.779 1.00 96.69 273 VAL A CA 1
ATOM 2104 C C . VAL A 1 273 ? -17.787 -3.030 22.624 1.00 96.69 273 VAL A C 1
ATOM 2106 O O . VAL A 1 273 ? -18.926 -2.726 22.989 1.00 96.69 273 VAL A O 1
ATOM 2109 N N . ARG A 1 274 ? -16.719 -2.307 22.967 1.00 97.50 274 ARG A N 1
ATOM 2110 C CA . ARG A 1 274 ? -16.805 -1.033 23.689 1.00 97.50 274 ARG A CA 1
ATOM 2111 C C . ARG A 1 274 ? -15.958 0.036 23.019 1.00 97.50 274 ARG A C 1
ATOM 2113 O O . ARG A 1 274 ? -14.795 -0.234 22.750 1.00 97.50 274 ARG A O 1
ATOM 2120 N N . LEU A 1 275 ? -16.493 1.239 22.840 1.00 98.38 275 LEU A N 1
ATOM 2121 C CA . LEU A 1 275 ? -15.753 2.435 22.435 1.00 98.38 275 LEU A CA 1
ATOM 2122 C C . LEU A 1 275 ? -15.532 3.314 23.667 1.00 98.38 275 LEU A C 1
ATOM 2124 O O . LEU A 1 275 ? -16.494 3.710 24.320 1.00 98.38 275 LEU A O 1
ATOM 2128 N N . ASP A 1 276 ? -14.274 3.568 24.021 1.00 97.94 276 ASP A N 1
ATOM 2129 C CA . ASP A 1 276 ? -13.886 4.373 25.189 1.00 97.94 276 ASP A CA 1
ATOM 2130 C C . ASP A 1 276 ? -14.605 3.936 26.484 1.00 97.94 276 ASP A C 1
ATOM 2132 O O . ASP A 1 276 ? -15.015 4.731 27.329 1.00 97.94 276 ASP A O 1
ATOM 2136 N N . GLY A 1 277 ? -14.784 2.618 26.623 1.00 96.25 277 GLY A N 1
ATOM 2137 C CA . GLY A 1 277 ? -15.444 1.979 27.761 1.00 96.25 277 GLY A CA 1
ATOM 2138 C C . GLY A 1 277 ? -16.970 1.870 27.663 1.00 96.25 277 GLY A C 1
ATOM 2139 O O . GLY A 1 277 ? -17.551 1.128 28.455 1.00 96.25 277 GLY A O 1
ATOM 2140 N N . GLN A 1 278 ? -17.614 2.521 26.693 1.00 96.81 278 GLN A N 1
ATOM 2141 C CA . GLN A 1 278 ? -19.063 2.447 26.482 1.00 96.81 278 GLN A CA 1
ATOM 2142 C C . GLN A 1 278 ? -19.435 1.316 25.516 1.00 96.81 278 GLN A C 1
ATOM 2144 O O . GLN A 1 278 ? -18.797 1.201 24.471 1.00 96.81 278 GLN A O 1
ATOM 2149 N N . PRO A 1 279 ? -20.446 0.479 25.818 1.00 96.69 279 PRO A N 1
ATOM 2150 C CA . PRO A 1 279 ? -20.922 -0.551 24.896 1.00 96.69 279 PRO A CA 1
ATOM 2151 C C . PRO A 1 279 ? -21.396 0.036 23.564 1.00 96.69 279 PRO A C 1
ATOM 2153 O O . PRO A 1 279 ? -22.135 1.019 23.547 1.00 96.69 279 PRO A O 1
ATOM 2156 N N . VAL A 1 280 ? -20.997 -0.598 22.465 1.00 97.44 280 VAL A N 1
ATOM 2157 C CA . VAL A 1 280 ? -21.402 -0.251 21.096 1.00 97.44 280 VAL A CA 1
ATOM 2158 C C . VAL A 1 280 ? -21.670 -1.528 20.297 1.00 97.44 280 VAL A C 1
ATOM 2160 O O . VAL A 1 280 ? -21.309 -2.625 20.727 1.00 97.44 280 VAL A O 1
ATOM 2163 N N . GLU A 1 281 ? -22.318 -1.394 19.141 1.00 95.81 281 GLU A N 1
ATOM 2164 C CA . GLU A 1 281 ? -22.453 -2.492 18.178 1.00 95.81 281 GLU A CA 1
ATOM 2165 C C . GLU A 1 281 ? -21.122 -2.774 17.454 1.00 95.81 281 GLU A C 1
ATOM 2167 O O . GLU A 1 281 ? -20.114 -2.100 17.671 1.00 95.81 281 GLU A O 1
ATOM 2172 N N . SER A 1 282 ? -21.103 -3.785 16.582 1.00 95.81 282 SER A N 1
ATOM 2173 C CA . SER A 1 282 ? -19.919 -4.141 15.787 1.00 95.81 282 SER A CA 1
ATOM 2174 C C . SER A 1 282 ? -19.552 -3.091 14.734 1.00 95.81 282 SER A C 1
ATOM 2176 O O . SER A 1 282 ? -18.415 -3.078 14.270 1.00 95.81 282 SER A O 1
ATOM 2178 N N . ILE A 1 283 ? -20.483 -2.204 14.374 1.00 98.19 283 ILE A N 1
ATOM 2179 C CA . ILE A 1 283 ? -20.234 -1.033 13.531 1.00 98.19 283 ILE A CA 1
ATOM 2180 C C . ILE A 1 283 ? -19.991 0.166 14.452 1.00 98.19 283 ILE A C 1
ATOM 2182 O O . ILE A 1 283 ? -20.916 0.718 15.047 1.00 98.19 283 ILE A O 1
ATOM 2186 N N . VAL A 1 284 ? -18.730 0.567 14.579 1.00 98.38 284 VAL A N 1
ATOM 2187 C CA . VAL A 1 284 ? -18.281 1.588 15.527 1.00 98.38 284 VAL A CA 1
ATOM 2188 C C . VAL A 1 284 ? -18.074 2.917 14.808 1.00 98.38 284 VAL A C 1
ATOM 2190 O O . VAL A 1 284 ? -17.205 3.039 13.947 1.00 98.38 284 VAL A O 1
ATOM 2193 N N . ALA A 1 285 ? -18.843 3.938 15.186 1.00 98.38 285 ALA A N 1
ATOM 2194 C CA . ALA A 1 285 ? -18.591 5.312 14.760 1.00 98.38 285 ALA A CA 1
ATOM 2195 C C . ALA A 1 285 ? -17.478 5.922 15.625 1.00 98.38 285 ALA A C 1
ATOM 2197 O O . ALA A 1 285 ? -17.667 6.143 16.821 1.00 98.38 285 ALA A O 1
ATOM 2198 N N . VAL A 1 286 ? -16.321 6.189 15.023 1.00 98.19 286 VAL A N 1
ATOM 2199 C CA . VAL A 1 286 ? -15.143 6.757 15.682 1.00 98.19 286 VAL A CA 1
ATOM 2200 C C . VAL A 1 286 ? -14.990 8.229 15.284 1.00 98.19 286 VAL A C 1
ATOM 2202 O O . VAL A 1 286 ? -14.787 8.528 14.103 1.00 98.19 286 VAL A O 1
ATOM 2205 N N . PRO A 1 287 ? -15.093 9.171 16.239 1.00 98.12 287 PRO A N 1
ATOM 2206 C CA . PRO A 1 287 ? -14.828 10.582 15.981 1.00 98.12 287 PRO A CA 1
ATOM 2207 C C . PRO A 1 287 ? -13.374 10.861 15.567 1.00 98.12 287 PRO A C 1
ATOM 2209 O O . PRO A 1 287 ? -12.482 10.024 15.703 1.00 98.12 287 PRO A O 1
ATOM 2212 N N . ILE A 1 288 ? -13.130 12.086 15.095 1.00 98.50 288 ILE A N 1
ATOM 2213 C CA . ILE A 1 288 ? -11.772 12.590 14.859 1.00 98.50 288 ILE A CA 1
ATOM 2214 C C . ILE A 1 288 ? -11.003 12.581 16.182 1.00 98.50 288 ILE A C 1
ATOM 2216 O O . ILE A 1 288 ? -11.483 13.105 17.189 1.00 98.50 288 ILE A O 1
ATOM 2220 N N . GLY A 1 289 ? -9.776 12.063 16.162 1.00 98.50 289 GLY A N 1
ATOM 2221 C CA . GLY A 1 289 ? -8.900 12.031 17.326 1.00 98.50 289 GLY A CA 1
ATOM 2222 C C . GLY A 1 289 ? -8.419 10.628 17.662 1.00 98.50 289 GLY A C 1
ATOM 2223 O O . GLY A 1 289 ? -8.133 9.824 16.778 1.00 98.50 289 GLY A O 1
ATOM 2224 N N . ARG A 1 290 ? -8.237 10.369 18.959 1.00 98.75 290 ARG A N 1
ATOM 2225 C CA . ARG A 1 290 ? -7.711 9.106 19.485 1.00 98.75 290 ARG A CA 1
ATOM 2226 C C . ARG A 1 290 ? -8.765 8.433 20.344 1.00 98.75 290 ARG A C 1
ATOM 2228 O O . ARG A 1 290 ? -9.260 9.054 21.278 1.00 98.75 290 ARG A O 1
ATOM 2235 N N . HIS A 1 291 ? -9.025 7.168 20.049 1.00 98.75 291 HIS A N 1
ATOM 2236 C CA . HIS A 1 291 ? -10.058 6.368 20.692 1.00 98.75 291 HIS A CA 1
ATOM 2237 C C . HIS A 1 291 ? -9.556 4.950 20.949 1.00 98.75 291 HIS A C 1
ATOM 2239 O O . HIS A 1 291 ? -8.600 4.484 20.321 1.00 98.75 291 HIS A O 1
ATOM 2245 N N . GLN A 1 292 ? -10.210 4.246 21.863 1.00 98.62 292 GLN A N 1
ATOM 2246 C CA . GLN A 1 292 ? -9.930 2.846 22.136 1.00 98.62 292 GLN A CA 1
ATOM 2247 C C . GLN A 1 292 ? -11.192 2.008 21.965 1.00 98.62 292 GLN A C 1
ATOM 2249 O O . GLN A 1 292 ? -12.169 2.167 22.695 1.00 98.62 292 GLN A O 1
ATOM 2254 N N . ILE A 1 293 ? -11.131 1.041 21.054 1.00 98.50 293 ILE A N 1
ATOM 2255 C CA . ILE A 1 293 ? -12.121 -0.027 20.960 1.00 98.50 293 ILE A CA 1
ATOM 2256 C C . ILE A 1 293 ? -11.621 -1.200 21.806 1.00 98.50 293 ILE A C 1
ATOM 2258 O O . ILE A 1 293 ? -10.464 -1.596 21.698 1.00 98.50 293 ILE A O 1
ATOM 2262 N N . SER A 1 294 ? -12.455 -1.755 22.678 1.00 97.44 294 SER A N 1
ATOM 2263 C CA . SER A 1 294 ? -12.120 -2.927 23.495 1.00 97.44 294 SER A CA 1
ATOM 2264 C C . SER A 1 294 ? -13.058 -4.085 23.182 1.00 97.44 294 SER A C 1
ATOM 2266 O O . SER A 1 294 ? -14.265 -3.891 23.047 1.00 97.44 294 SER A O 1
ATOM 2268 N N . LEU A 1 295 ? -12.481 -5.279 23.090 1.00 95.75 295 LEU A N 1
ATOM 2269 C CA . LEU A 1 295 ? -13.135 -6.554 22.829 1.00 95.75 295 LEU A CA 1
ATOM 2270 C C . LEU A 1 295 ? -13.050 -7.393 24.103 1.00 95.75 295 LEU A C 1
ATOM 2272 O O . LEU A 1 295 ? -11.952 -7.749 24.539 1.00 95.75 295 LEU A O 1
ATOM 2276 N N . VAL A 1 296 ? -14.191 -7.663 24.735 1.00 91.81 296 VAL A N 1
ATOM 2277 C CA . VAL A 1 296 ? -14.248 -8.331 26.044 1.00 91.81 296 VAL A CA 1
ATOM 2278 C C . VAL A 1 296 ? -15.266 -9.461 25.990 1.00 91.81 296 VAL A C 1
ATOM 2280 O O . VAL A 1 296 ? -16.415 -9.222 25.630 1.00 91.81 296 VAL A O 1
ATOM 2283 N N . ARG A 1 297 ? -14.880 -10.684 26.369 1.00 86.06 297 ARG A N 1
ATOM 2284 C CA . ARG A 1 297 ? -15.855 -11.775 26.518 1.00 86.06 297 ARG A CA 1
ATOM 2285 C C . ARG A 1 297 ? -16.806 -11.488 27.675 1.00 86.06 297 ARG A C 1
ATOM 2287 O O . ARG A 1 297 ? -16.369 -11.126 28.768 1.00 86.06 297 ARG A O 1
ATOM 2294 N N . THR A 1 298 ? -18.095 -11.689 27.446 1.00 77.62 298 THR A N 1
ATOM 2295 C CA . THR A 1 298 ? -19.070 -11.817 28.525 1.00 77.62 298 THR A CA 1
ATOM 2296 C C . THR A 1 298 ? -18.832 -13.161 29.210 1.00 77.62 298 THR A C 1
ATOM 2298 O O . THR A 1 298 ? -18.790 -14.187 28.529 1.00 77.62 298 THR A O 1
ATOM 2301 N N . GLY A 1 299 ? -18.580 -13.130 30.521 1.00 61.94 299 GLY A N 1
ATOM 2302 C CA . GLY A 1 299 ? -18.422 -14.336 31.342 1.00 61.94 299 GLY A CA 1
ATOM 2303 C C . GLY A 1 299 ? -19.716 -15.116 31.519 1.00 61.94 299 GLY A C 1
ATOM 2304 O O . GLY A 1 299 ? -20.793 -14.544 31.237 1.00 61.94 299 GLY A O 1
#

Radius of gyration: 21.21 Å; chains: 1; bounding box: 51×37×61 Å

Foldseek 3Di:
DVLLCLLQVCLQAVQVDQETEHELYAQACAEDPAVVRGDFPDPDCPDCRNQPSRSLVSLQQCQQYEYEYEYECAAPRHHPNRVVSSVVSCVVSLHWYKYKYHDPDYDPVLVVLVQCVVSVVVSDDDDGDAQAQKGKHKHQQLPDDVVVVRGQQDDHQKGPWHFAVVQNVDGNGMKIKIKGQLLRHHADWDKDKDWDWQPDVRPHIIIMITIDIDGPGHDHRDQEMEMETERIAEMEGACVSSNNQVDQKHKYKYAYQAWHWYAYHNHDPQKFKDKQNHTDDNTDTHHHGIIMIMIHGDD

Organism: Mycobacterium kansasii (NCBI:txid1768)

pLDDT: mean 93.09, std 6.64, range [61.94, 98.94]

Sequence (299 aa):
MGGYAAYKLGLSYPEVFAQAVVLAGPPTCGVRLLPNVDIPADLNLDSHCAREGDTWELLGNARWLPFVIAHGLIDELVPFASAAEQVLELDRLGYRYRFTVYPLEDHIAWVLQDKFDDPIAHMGTGLRQADPGHITFAWYPQLVRADLGIGPHQVWWLSELTADPAVTARRGATAEVDARSYARPDPMHSIRRHRGFVPHFDPTPGLYTELDWRVDGPAPVLPYLTLRLTGVASLTVDVERAGLASLPSSSIAVASDTAAQITLAGLPDGLQVRLDGQPVESIVAVPIGRHQISLVRTG

Secondary structure (DSSP, 8-state):
-HHHHHHHHHHHSTTT-S-EEEES--SSSEEEEETTEEEESSS-TTSTTTSS--SGGGGGGGGGS-EEEEEETT-SSS-HHHHHHHHHHHHHHT--EEEEEETT--HHHHHHHT--HHHHHHS--PPPP-S-SEEEEEE-GGG-BGGGTBS--EETTEEEEEE-HHHHTSTT--EEEEEEESSSPPPEEEEEEEEEEE---SSS-EEEEEEEEEEEEPPPP-SEEEEEEESEEEEEEETTTTTGGGSSEEEEEEEESS-EEEEEESPPTTEEEEETTEEE-SEEEE-SEEEEEEEEE--

InterPro domains:
  IPR029058 Alpha/Beta hydrolase fold [G3DSA:3.40.50.1820] (1-129)
  IPR029058 Alpha/Beta hydrolase fold [SSF53474] (1-177)